Protein AF-A0A7Y6YA78-F1 (afdb_monomer)

Foldseek 3Di:
DDKFKAFEDCLAQQFFCLQAQLDRADRIKMWPPWDWDVVVLVVDDPVLVVQVKTWIFTFIAHPVRHTRGTWIFTWTDDDPPDPHIYTHHTDHPDDLLADPQNSVVRVVCVVVVVDGSNCSSPPNNVCSVVSQPSDPVSVVVVVVVVPDPVVVVVVVVVVVVVVVVVVVVVVVVVVVVVVVVVVVVVVVVVVCPDPPDDVFDKDKDDWFAFADKDWDWDADPVRDIFIWIWTDTPDPADIEIDTCVLVVVCPQVVVSRVRHGATKMFMDTNCVVPPRSHYGNHIDGD

Structure (mmCIF, N/CA/C/O backbone):
data_AF-A0A7Y6YA78-F1
#
_entry.id   AF-A0A7Y6YA78-F1
#
loop_
_atom_site.group_PDB
_atom_site.id
_atom_site.type_symbol
_atom_site.label_atom_id
_atom_site.label_alt_id
_atom_site.label_comp_id
_atom_site.label_asym_id
_atom_site.label_entity_id
_atom_site.label_seq_id
_atom_site.pdbx_PDB_ins_code
_atom_site.Cartn_x
_atom_site.Cartn_y
_atom_site.Cartn_z
_atom_site.occupancy
_atom_site.B_iso_or_equiv
_atom_s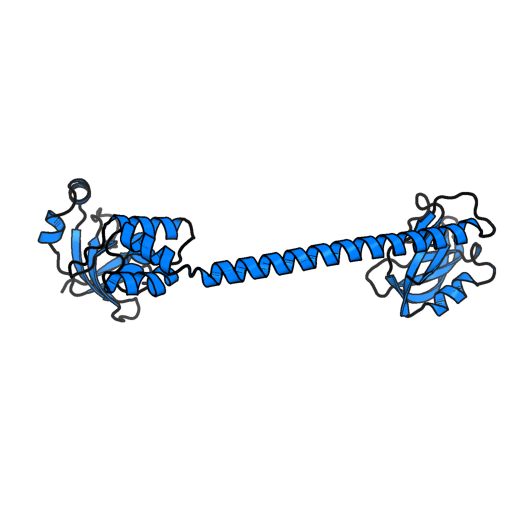ite.auth_seq_id
_atom_site.auth_comp_id
_atom_site.auth_asym_id
_atom_site.auth_atom_id
_atom_site.pdbx_PDB_model_num
ATOM 1 N N . MET A 1 1 ? -15.483 -22.363 49.572 1.00 55.81 1 MET A N 1
ATOM 2 C CA . MET A 1 1 ? -15.297 -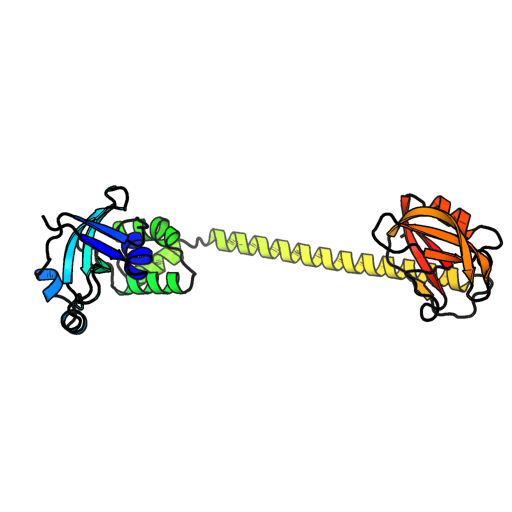21.305 48.560 1.00 55.81 1 MET 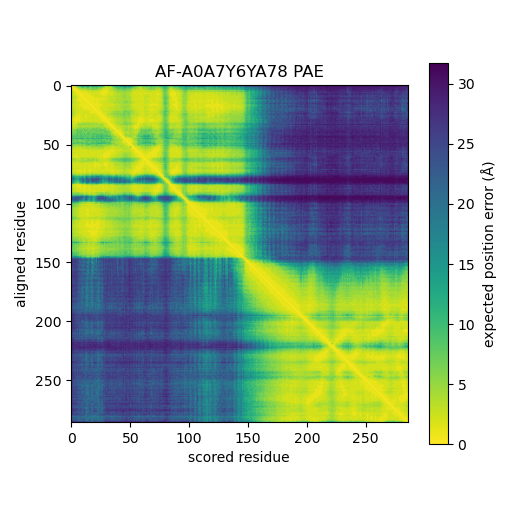A CA 1
ATOM 3 C C . MET A 1 1 ? -15.510 -21.950 47.209 1.00 55.81 1 MET A C 1
ATOM 5 O O . MET A 1 1 ? -14.999 -23.045 47.010 1.00 55.81 1 MET A O 1
ATOM 9 N N . ASN A 1 2 ? -16.339 -21.351 46.356 1.00 79.00 2 ASN A N 1
ATOM 10 C CA . ASN A 1 2 ? -16.615 -21.900 45.034 1.00 79.00 2 ASN A CA 1
ATOM 11 C C . ASN A 1 2 ? -15.583 -21.337 44.060 1.00 79.00 2 ASN A C 1
ATOM 13 O O . ASN A 1 2 ? -15.545 -20.127 43.852 1.00 79.00 2 ASN A O 1
ATOM 17 N N . THR A 1 3 ? -14.775 -22.228 43.493 1.00 85.94 3 THR A N 1
ATOM 18 C CA . THR A 1 3 ? -13.822 -21.919 42.427 1.00 85.94 3 THR A CA 1
ATOM 19 C C . THR A 1 3 ? -14.209 -22.727 41.203 1.00 85.94 3 THR A C 1
ATOM 21 O O . THR A 1 3 ? -14.461 -23.929 41.313 1.00 85.94 3 THR A O 1
ATOM 24 N N . PHE A 1 4 ? -14.276 -22.088 40.040 1.00 87.44 4 PHE A N 1
ATOM 25 C CA . PHE A 1 4 ? -14.526 -22.793 38.787 1.00 87.44 4 PHE A CA 1
ATOM 26 C C . PHE A 1 4 ? -13.883 -22.086 37.597 1.00 87.44 4 PHE A C 1
ATOM 28 O O . PHE A 1 4 ? -13.696 -20.869 37.588 1.00 87.44 4 PHE A O 1
ATOM 35 N N . LYS A 1 5 ? -13.555 -22.874 36.570 1.00 90.81 5 LYS A N 1
ATOM 36 C CA . LYS A 1 5 ? -13.090 -22.350 35.287 1.00 90.81 5 LYS A CA 1
ATOM 37 C C . LYS A 1 5 ? -14.275 -21.874 34.467 1.00 90.81 5 LYS A C 1
ATOM 39 O O . LYS A 1 5 ? -15.317 -22.534 34.421 1.00 90.81 5 LYS A O 1
ATOM 44 N N . ALA A 1 6 ? -14.097 -20.736 33.813 1.00 91.12 6 ALA A N 1
ATOM 45 C CA . ALA A 1 6 ? -15.114 -20.154 32.969 1.00 91.12 6 ALA A CA 1
ATOM 46 C C . ALA A 1 6 ? -14.535 -19.722 31.621 1.00 91.12 6 ALA A C 1
ATOM 48 O O . ALA A 1 6 ? -13.479 -19.095 31.537 1.00 91.12 6 ALA A O 1
ATOM 49 N N . LYS A 1 7 ? -15.263 -20.043 30.555 1.00 93.44 7 LYS A N 1
ATOM 50 C CA . LYS A 1 7 ? -14.968 -19.614 29.195 1.00 93.44 7 LYS A CA 1
ATOM 51 C C . LYS A 1 7 ? -15.631 -18.271 28.924 1.00 93.44 7 LYS A C 1
ATOM 53 O O . LYS A 1 7 ? -16.845 -18.118 29.072 1.00 93.44 7 LYS A O 1
ATOM 58 N N . LEU A 1 8 ? -14.846 -17.305 28.475 1.00 94.06 8 LEU A N 1
ATOM 59 C CA . LEU A 1 8 ? -15.332 -15.998 28.065 1.00 94.06 8 LEU A CA 1
ATOM 60 C C . LEU A 1 8 ? -15.889 -16.062 26.640 1.00 94.06 8 LEU A C 1
ATOM 62 O O . LEU A 1 8 ? -15.276 -16.612 25.723 1.00 94.06 8 LEU A O 1
ATOM 66 N N . THR A 1 9 ? -17.058 -15.465 26.424 1.00 94.12 9 THR A N 1
ATOM 67 C CA . THR A 1 9 ? -17.495 -15.131 25.062 1.00 94.12 9 THR A CA 1
ATOM 68 C C . THR A 1 9 ? -16.611 -14.029 24.475 1.00 94.12 9 THR A C 1
ATOM 70 O O . THR A 1 9 ? -15.987 -13.269 25.213 1.00 94.12 9 THR A O 1
ATOM 73 N N . LYS A 1 10 ? -16.620 -13.871 23.142 1.00 94.00 10 LYS A N 1
ATOM 74 C CA . LYS A 1 10 ? -15.919 -12.754 22.482 1.00 94.00 10 LYS A CA 1
ATOM 75 C C . LYS A 1 10 ? -16.335 -11.401 23.056 1.00 94.00 10 LYS A C 1
ATOM 77 O O . LYS A 1 10 ? -15.478 -10.560 23.264 1.00 94.00 10 LYS A O 1
ATOM 82 N N . HIS A 1 11 ? -17.622 -11.220 23.356 1.00 93.56 11 HIS A N 1
ATOM 83 C CA . HIS A 1 11 ? -18.106 -9.971 23.935 1.00 93.56 11 HIS A CA 1
ATOM 84 C C . HIS A 1 11 ? -17.532 -9.715 25.335 1.00 93.56 11 HIS A C 1
ATOM 86 O O . HIS A 1 11 ? -17.017 -8.632 25.607 1.00 93.56 11 HIS A O 1
ATOM 92 N N . ALA A 1 12 ? -17.570 -10.723 26.213 1.00 93.88 12 ALA A N 1
ATOM 93 C CA . ALA A 1 12 ? -16.960 -10.621 27.534 1.00 93.88 12 ALA A CA 1
ATOM 94 C C . ALA A 1 12 ? -15.455 -10.314 27.437 1.00 93.88 12 ALA A C 1
ATOM 96 O O . ALA A 1 12 ? -14.977 -9.373 28.062 1.00 93.88 12 ALA A O 1
ATOM 97 N N . GLN A 1 13 ? -14.738 -11.086 26.619 1.00 95.75 13 GLN A N 1
ATOM 98 C CA . GLN A 1 13 ? -13.283 -11.044 26.504 1.00 95.75 13 GLN A CA 1
ATOM 99 C C . GLN A 1 13 ? -12.757 -9.767 25.838 1.00 95.75 13 GLN A C 1
ATOM 101 O O . GLN A 1 13 ? -11.779 -9.194 26.307 1.00 95.75 13 GLN A O 1
ATOM 106 N N . LEU A 1 14 ? -13.361 -9.365 24.720 1.00 95.81 14 LEU A N 1
ATOM 107 C CA . LEU A 1 14 ? -12.791 -8.381 23.798 1.00 95.81 14 LEU A CA 1
ATOM 108 C C . LEU A 1 14 ? -13.433 -6.996 23.912 1.00 95.81 14 LEU A C 1
ATOM 110 O O . LEU A 1 14 ? -12.830 -6.035 23.434 1.00 95.81 14 LEU A O 1
ATOM 114 N N . ASP A 1 15 ? -14.608 -6.894 24.544 1.00 94.12 15 ASP A N 1
ATOM 115 C CA . ASP A 1 15 ? -15.351 -5.636 24.669 1.00 94.12 15 ASP A CA 1
ATOM 116 C C . ASP A 1 15 ? -15.545 -5.257 26.144 1.00 94.12 15 ASP A C 1
ATOM 118 O O . ASP A 1 15 ? -15.076 -4.217 26.600 1.00 94.12 15 ASP A O 1
ATOM 122 N N . ALA A 1 16 ? -16.227 -6.114 26.911 1.00 93.31 16 ALA A N 1
ATOM 123 C CA . ALA A 1 16 ? -16.703 -5.782 28.250 1.00 93.31 16 ALA A CA 1
ATOM 124 C C . ALA A 1 16 ? -15.573 -5.672 29.279 1.00 93.31 16 ALA A C 1
ATOM 126 O O . ALA A 1 16 ? -15.540 -4.702 30.037 1.00 93.31 16 ALA A O 1
ATOM 127 N N . ILE A 1 17 ? -14.665 -6.654 29.324 1.00 95.06 17 ILE A N 1
ATOM 128 C CA . ILE A 1 17 ? -13.533 -6.636 30.258 1.00 95.06 17 ILE A CA 1
ATOM 129 C C . ILE A 1 17 ? -12.553 -5.502 29.909 1.00 95.06 17 ILE A C 1
ATOM 131 O O . ILE A 1 17 ? -12.244 -4.729 30.820 1.00 95.06 17 ILE A O 1
ATOM 135 N N . PRO A 1 18 ? -12.137 -5.307 28.638 1.00 95.38 18 PRO A N 1
ATOM 136 C CA . PRO A 1 18 ? -11.284 -4.180 28.273 1.00 95.38 18 PRO A CA 1
ATOM 137 C C . PRO A 1 18 ? -11.898 -2.836 28.656 1.00 95.38 18 PRO A C 1
ATOM 139 O O . PRO A 1 18 ? -11.216 -2.028 29.273 1.00 95.38 18 PRO A O 1
ATOM 142 N N . LEU A 1 19 ? -13.192 -2.624 28.382 1.00 93.62 19 LEU A N 1
ATOM 143 C CA . LEU A 1 19 ? -13.870 -1.361 28.682 1.00 93.62 19 LEU A CA 1
ATOM 144 C C . LEU A 1 19 ? -14.006 -1.095 30.188 1.00 93.62 19 LEU A C 1
ATOM 146 O O . LEU A 1 19 ? -13.788 0.025 30.641 1.00 93.62 19 LEU A O 1
ATOM 150 N N . ARG A 1 20 ? -14.391 -2.104 30.978 1.00 91.56 20 ARG A N 1
ATOM 151 C CA . ARG A 1 20 ? -14.760 -1.917 32.396 1.00 91.56 20 ARG A CA 1
ATOM 152 C C . ARG A 1 20 ? -13.589 -2.061 33.358 1.00 91.56 20 ARG A C 1
ATOM 154 O O . ARG A 1 20 ? -13.615 -1.456 34.424 1.00 91.56 20 ARG A O 1
ATOM 161 N N . TYR A 1 21 ? -12.584 -2.845 32.983 1.00 93.50 21 TYR A N 1
ATOM 162 C CA . TYR A 1 21 ? -11.475 -3.221 33.861 1.00 93.50 21 TYR A CA 1
ATOM 163 C C . TYR A 1 21 ? -10.097 -2.931 33.271 1.00 93.50 21 TYR A C 1
ATOM 165 O O . TYR A 1 21 ? -9.111 -3.103 33.976 1.00 93.50 21 TYR A O 1
ATOM 173 N N . GLY A 1 22 ? -9.999 -2.508 32.006 1.00 93.94 22 GLY A N 1
ATOM 174 C CA . GLY A 1 22 ? -8.708 -2.168 31.407 1.00 93.94 22 GLY A CA 1
ATOM 175 C C . GLY A 1 22 ? -7.808 -3.386 31.188 1.00 93.94 22 GLY A C 1
ATOM 176 O O . GLY A 1 22 ? -6.592 -3.250 31.071 1.00 93.94 22 GLY A O 1
ATOM 177 N N . VAL A 1 23 ? -8.391 -4.585 31.121 1.00 94.88 23 VAL A N 1
ATOM 178 C CA . VAL A 1 23 ? -7.669 -5.853 30.970 1.00 94.88 23 VAL A CA 1
ATOM 179 C C . VAL A 1 23 ? -8.119 -6.550 29.689 1.00 94.88 23 VAL A C 1
ATOM 181 O O . VAL A 1 23 ? -9.303 -6.576 29.368 1.00 94.88 23 VAL A O 1
ATOM 184 N N . ILE A 1 24 ? -7.181 -7.150 28.957 1.00 93.81 24 ILE A N 1
ATOM 185 C CA . ILE A 1 24 ? -7.490 -8.075 27.859 1.00 93.81 24 ILE A CA 1
ATOM 186 C C . ILE A 1 24 ? -7.204 -9.478 28.386 1.00 93.81 24 ILE A C 1
ATOM 188 O O . ILE A 1 24 ? -6.049 -9.874 28.517 1.00 93.81 24 ILE A O 1
ATOM 192 N N . ALA A 1 25 ? -8.260 -10.196 28.760 1.00 93.38 25 ALA A N 1
ATOM 193 C CA . ALA A 1 25 ? -8.143 -11.516 29.369 1.00 93.38 25 ALA A CA 1
ATOM 194 C C . ALA A 1 25 ? -7.957 -12.626 28.319 1.00 93.38 25 ALA A C 1
ATOM 196 O O . ALA A 1 25 ? -8.392 -12.512 27.165 1.00 93.38 25 ALA A O 1
ATOM 197 N N . ALA A 1 26 ? -7.359 -13.742 28.740 1.00 93.94 26 ALA A N 1
ATOM 198 C CA . ALA A 1 26 ? -7.361 -14.977 27.964 1.00 93.94 26 ALA A CA 1
ATOM 199 C C . ALA A 1 26 ? -8.801 -15.520 27.796 1.00 93.94 26 ALA A C 1
ATOM 201 O O . ALA A 1 26 ? -9.679 -15.192 28.596 1.00 93.94 26 ALA A O 1
ATOM 202 N N . PRO A 1 27 ? -9.084 -16.363 26.783 1.00 93.62 27 PRO A N 1
ATOM 203 C CA . PRO A 1 27 ? -10.433 -16.891 26.545 1.00 93.62 27 PRO A CA 1
ATOM 204 C C . PRO A 1 27 ? -11.004 -17.734 27.692 1.00 93.62 27 PRO A C 1
ATOM 206 O O . PRO A 1 27 ? -12.215 -17.949 27.749 1.00 93.62 27 PRO A O 1
ATOM 209 N N . ILE A 1 28 ? -10.144 -18.249 28.569 1.00 93.44 28 ILE A N 1
ATOM 210 C CA . ILE A 1 28 ? -10.507 -19.026 29.750 1.00 93.44 28 ILE A CA 1
ATOM 211 C C . ILE A 1 28 ? -9.890 -18.326 30.958 1.00 93.44 28 ILE A C 1
ATOM 213 O O . ILE A 1 28 ? -8.721 -17.950 30.921 1.00 93.44 28 ILE A O 1
ATOM 217 N N . ILE A 1 29 ? -10.689 -18.153 32.007 1.00 94.44 29 ILE A N 1
ATOM 218 C CA . ILE A 1 29 ? -10.269 -17.577 33.286 1.00 94.44 29 ILE A CA 1
ATOM 219 C C . ILE A 1 29 ? -10.731 -18.467 34.439 1.00 94.44 29 ILE A C 1
ATOM 221 O O . ILE A 1 29 ? -11.675 -19.254 34.297 1.00 94.44 29 ILE A O 1
ATOM 225 N N . THR A 1 30 ? -10.091 -18.314 35.592 1.00 94.75 30 THR A N 1
ATOM 226 C CA . THR A 1 30 ? -10.537 -18.921 36.849 1.00 94.75 30 THR A CA 1
ATOM 227 C C . THR A 1 30 ? -11.320 -17.883 37.643 1.00 94.75 30 THR A C 1
ATOM 229 O O . THR A 1 30 ? -10.858 -16.757 37.815 1.00 94.75 30 THR A O 1
ATOM 232 N N . LEU A 1 31 ? -12.520 -18.246 38.100 1.00 93.56 31 LEU A N 1
ATOM 233 C CA . LEU A 1 31 ? -13.311 -17.434 39.022 1.00 93.56 31 LEU A CA 1
ATOM 234 C C . LEU A 1 31 ? -13.193 -18.026 40.423 1.00 93.56 31 LEU A C 1
ATOM 236 O O . LEU A 1 31 ? -13.629 -19.157 40.648 1.00 93.56 31 LEU A O 1
ATOM 240 N N . GLU A 1 32 ? -12.626 -17.259 41.347 1.00 94.06 32 GLU A N 1
ATOM 241 C CA . GLU A 1 32 ? -12.504 -17.603 42.762 1.00 94.06 32 GLU A CA 1
ATOM 242 C C . GLU A 1 32 ? -13.451 -16.769 43.626 1.00 94.06 32 GLU A C 1
ATOM 244 O O . GLU A 1 32 ? -14.012 -15.760 43.193 1.00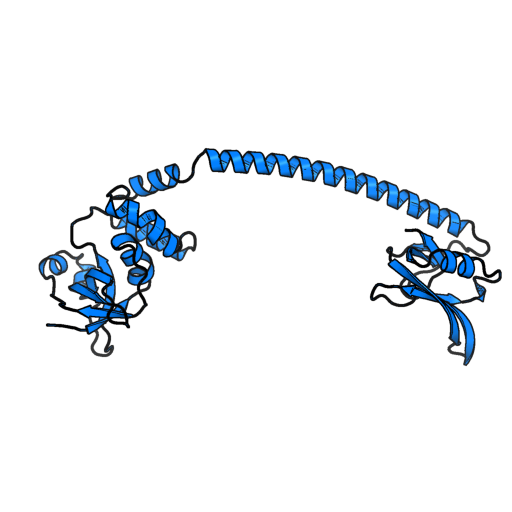 94.06 32 GLU A O 1
ATOM 249 N N . GLU A 1 33 ? -13.672 -17.236 44.857 1.00 90.94 33 GLU A N 1
ATOM 250 C CA . GLU A 1 33 ? -14.609 -16.630 45.810 1.00 90.94 33 GLU A CA 1
ATOM 251 C C . GLU A 1 33 ? -16.016 -16.381 45.233 1.00 90.94 33 GLU A C 1
ATOM 253 O O . GLU A 1 33 ? -16.719 -15.465 45.660 1.00 90.94 33 GLU A O 1
ATOM 258 N N . ALA A 1 34 ? -16.452 -17.202 44.273 1.00 88.44 34 ALA A N 1
ATOM 259 C CA . ALA A 1 34 ? -17.653 -16.921 43.504 1.00 88.44 34 ALA A CA 1
ATOM 260 C C . ALA A 1 34 ? -18.921 -16.998 44.373 1.00 88.44 34 ALA A C 1
ATOM 262 O O . ALA A 1 34 ? -19.300 -18.061 44.878 1.00 88.44 34 ALA A O 1
ATOM 263 N N . GLN A 1 35 ? -19.607 -15.864 44.504 1.00 90.75 35 GLN A N 1
ATOM 264 C CA . GLN A 1 35 ? -20.860 -15.706 45.236 1.00 90.75 35 GLN A CA 1
ATOM 265 C C . GLN A 1 35 ? -21.974 -15.323 44.272 1.00 90.75 35 GLN A C 1
ATOM 267 O O . GLN A 1 35 ? -21.845 -14.374 43.502 1.00 90.75 35 GLN A O 1
ATOM 272 N N . ARG A 1 36 ? -23.084 -16.059 44.312 1.00 88.31 36 ARG A N 1
ATOM 273 C CA . ARG A 1 36 ? -24.252 -15.747 43.490 1.00 88.31 36 ARG A CA 1
ATOM 274 C C . ARG A 1 36 ? -24.864 -14.416 43.945 1.00 88.31 36 ARG A C 1
ATOM 276 O O . ARG A 1 36 ? -25.095 -14.218 45.133 1.00 88.31 36 ARG A O 1
ATOM 283 N N . ASP A 1 37 ? -25.119 -13.519 42.998 1.00 86.00 37 ASP A N 1
ATOM 284 C CA . ASP A 1 37 ? -25.763 -12.222 43.228 1.00 86.00 37 ASP A CA 1
ATOM 285 C C . ASP A 1 37 ? -27.246 -12.327 42.844 1.00 86.00 37 ASP A C 1
ATOM 287 O O . ASP A 1 37 ? -27.640 -12.084 41.697 1.00 86.00 37 ASP A O 1
ATOM 291 N N . ASP A 1 38 ? -28.068 -12.759 43.803 1.00 83.31 38 ASP A N 1
ATOM 292 C CA . ASP A 1 38 ? -29.503 -12.982 43.592 1.00 83.31 38 ASP A CA 1
ATOM 293 C C . ASP A 1 38 ? -30.242 -11.681 43.264 1.00 83.31 38 ASP A C 1
ATOM 295 O O . ASP A 1 38 ? -31.055 -11.654 42.342 1.00 83.31 38 ASP A O 1
ATOM 299 N N . ILE A 1 39 ? -29.872 -10.571 43.912 1.00 81.88 39 ILE A N 1
ATOM 300 C CA . ILE A 1 39 ? -30.487 -9.254 43.691 1.00 81.88 39 ILE A CA 1
ATOM 301 C C . ILE A 1 39 ? -30.315 -8.820 42.234 1.00 81.88 39 ILE A C 1
ATOM 303 O O . ILE A 1 39 ? -31.274 -8.398 41.587 1.00 81.88 39 ILE A O 1
ATOM 307 N N . SER A 1 40 ? -29.095 -8.911 41.697 1.00 79.50 40 SER A N 1
ATOM 308 C CA . SER A 1 40 ? -28.844 -8.548 40.300 1.00 79.50 40 SER A CA 1
ATOM 309 C C . SER A 1 40 ? -29.482 -9.543 39.332 1.00 79.50 40 SER A C 1
ATOM 311 O O . SER A 1 40 ? -29.916 -9.154 38.250 1.00 79.50 40 SER A O 1
ATOM 313 N N . THR A 1 41 ? -29.555 -10.825 39.701 1.00 79.81 41 THR A N 1
ATOM 314 C CA . THR A 1 41 ? -30.189 -11.881 38.890 1.00 79.81 41 THR A CA 1
ATOM 315 C C . THR A 1 41 ? -31.693 -11.662 38.745 1.00 79.81 41 THR A C 1
ATOM 317 O O . THR A 1 41 ? -32.213 -11.731 37.637 1.00 79.81 41 THR A O 1
ATOM 320 N N . GLU A 1 42 ? -32.387 -11.292 39.817 1.00 79.38 42 GLU A N 1
ATOM 321 C CA . GLU A 1 42 ? -33.828 -11.004 39.790 1.00 79.38 42 GLU A CA 1
ATOM 322 C C . GLU A 1 42 ? -34.177 -9.707 39.042 1.00 79.38 42 GLU A C 1
ATOM 324 O O . GLU A 1 42 ? -35.302 -9.539 38.575 1.00 79.38 42 GLU A O 1
ATOM 329 N N . ARG A 1 43 ? -33.211 -8.793 38.891 1.00 80.06 43 ARG A N 1
ATOM 330 C CA . ARG A 1 43 ? -33.366 -7.518 38.166 1.00 80.06 43 ARG A CA 1
ATOM 331 C C . ARG A 1 43 ? -33.066 -7.609 36.665 1.00 80.06 43 ARG A C 1
ATOM 333 O O . ARG A 1 43 ? -33.109 -6.587 35.980 1.00 80.06 43 ARG A O 1
ATOM 340 N N . GLN A 1 44 ? -32.743 -8.795 36.149 1.00 76.19 44 GLN A N 1
ATOM 341 C CA . GLN A 1 44 ? -32.519 -9.011 34.718 1.00 76.19 44 GLN A CA 1
ATOM 342 C C . GLN A 1 44 ? -33.794 -8.806 33.889 1.00 76.19 44 GLN A C 1
ATOM 344 O O . GLN A 1 44 ? -34.916 -8.819 34.401 1.00 76.19 44 GLN A O 1
ATOM 349 N N . LYS A 1 45 ? -33.642 -8.654 32.567 1.00 76.50 45 LYS A N 1
ATOM 350 C CA . LYS A 1 45 ? -34.811 -8.621 31.676 1.00 76.50 45 LYS A CA 1
ATOM 351 C C . LYS A 1 45 ? -35.535 -9.975 31.714 1.00 76.50 45 LYS A C 1
ATOM 353 O O . LYS A 1 45 ? -34.868 -11.006 31.774 1.00 76.50 45 LYS A O 1
ATOM 358 N N . PRO A 1 46 ? -36.870 -10.020 31.539 1.00 76.31 46 PRO A N 1
ATOM 359 C CA . PRO A 1 46 ? -37.620 -11.281 31.535 1.00 76.31 46 PRO A CA 1
ATOM 360 C C . PRO A 1 46 ? -37.068 -12.339 30.566 1.00 76.31 46 PRO A C 1
ATOM 362 O O . PRO A 1 46 ? -37.065 -13.524 30.881 1.00 76.31 46 PRO A O 1
ATOM 365 N N . ALA A 1 47 ? -36.544 -11.917 29.410 1.00 76.81 47 ALA A N 1
ATOM 366 C CA . ALA A 1 47 ? -35.909 -12.811 28.440 1.00 76.81 47 ALA A CA 1
ATOM 367 C C . ALA A 1 47 ? -34.578 -13.412 28.938 1.00 76.81 47 ALA A C 1
ATOM 369 O O . ALA A 1 47 ? -34.279 -14.563 28.639 1.00 76.81 47 ALA A O 1
ATOM 370 N N . GLU A 1 48 ? -33.789 -12.654 29.705 1.00 78.81 48 GLU A N 1
ATOM 371 C CA . GLU A 1 48 ? -32.515 -13.105 30.289 1.00 78.81 48 GLU A CA 1
ATOM 372 C C . GLU A 1 48 ? -32.765 -14.053 31.473 1.00 78.81 48 GLU A C 1
ATOM 374 O O . GLU A 1 48 ? -32.113 -15.093 31.567 1.00 78.81 48 GLU A O 1
ATOM 379 N N . ILE A 1 49 ? -33.786 -13.755 32.288 1.00 76.62 49 ILE A N 1
ATOM 380 C CA . ILE A 1 49 ? -34.284 -14.646 33.348 1.00 76.62 49 ILE A CA 1
ATOM 381 C C . ILE A 1 49 ? -34.797 -15.955 32.737 1.00 76.62 49 ILE A C 1
ATOM 383 O O . ILE A 1 49 ? -34.434 -17.038 33.187 1.00 76.62 49 ILE A O 1
ATOM 387 N N . SER A 1 50 ? -35.598 -15.875 31.668 1.00 76.50 50 SER A N 1
ATOM 388 C CA . SER A 1 50 ? -36.109 -17.054 30.957 1.00 76.50 50 SER A CA 1
ATOM 389 C C . SER A 1 50 ? -35.005 -17.878 30.291 1.00 76.50 50 SER A C 1
ATOM 391 O O . SER A 1 50 ? -35.187 -19.078 30.101 1.00 76.50 50 SER A O 1
ATOM 393 N N . ALA A 1 51 ? -33.879 -17.257 29.928 1.00 77.75 51 ALA A N 1
ATOM 394 C CA . ALA A 1 51 ? -32.694 -17.947 29.422 1.00 77.75 51 ALA A CA 1
ATOM 395 C C . ALA A 1 51 ? -31.862 -18.607 30.540 1.00 77.75 51 ALA A C 1
ATOM 397 O O . ALA A 1 51 ? -30.903 -19.316 30.239 1.00 77.75 51 ALA A O 1
ATOM 398 N N . GLY A 1 52 ? -32.225 -18.380 31.809 1.00 81.38 52 GLY A N 1
ATOM 399 C CA . GLY A 1 52 ? -31.568 -18.938 32.988 1.00 81.38 52 GLY A CA 1
ATOM 400 C C . GLY A 1 52 ? -30.195 -18.331 33.276 1.00 81.38 52 GLY A C 1
ATOM 401 O O . GLY A 1 52 ? -29.350 -18.995 33.874 1.00 81.38 52 GLY A O 1
ATOM 402 N N . ASN A 1 53 ? -29.944 -17.096 32.832 1.00 87.69 53 ASN A N 1
ATOM 403 C CA . ASN A 1 53 ? -28.682 -16.424 33.118 1.00 87.69 53 ASN A CA 1
ATOM 404 C C . ASN A 1 53 ? -28.580 -16.084 34.611 1.00 87.69 53 ASN A C 1
ATOM 406 O O . ASN A 1 53 ? -29.560 -15.713 35.251 1.00 87.69 53 ASN A O 1
ATOM 410 N N . THR A 1 54 ? -27.376 -16.165 35.168 1.00 88.44 54 THR A N 1
ATOM 411 C CA . THR A 1 54 ? -27.137 -15.922 36.600 1.00 88.44 54 THR A CA 1
ATOM 412 C C . THR A 1 54 ? -25.959 -14.991 36.811 1.00 88.44 54 THR A C 1
ATOM 414 O O . THR A 1 54 ? -24.954 -15.103 36.108 1.00 88.44 54 THR A O 1
ATOM 417 N N . HIS A 1 55 ? -26.054 -14.103 37.799 1.00 89.81 55 HIS A N 1
ATOM 418 C CA . HIS A 1 55 ? -24.944 -13.238 38.184 1.00 89.81 55 HIS A CA 1
ATOM 419 C C . HIS A 1 55 ? -24.109 -13.847 39.304 1.00 89.81 55 HIS A C 1
ATOM 421 O O . HIS A 1 55 ? -24.649 -14.353 40.288 1.00 89.81 55 HIS A O 1
ATOM 427 N N . TYR A 1 56 ? -22.792 -13.721 39.180 1.00 91.62 56 TYR A N 1
ATOM 428 C CA . TYR A 1 56 ? -21.834 -14.071 40.222 1.00 91.62 56 TYR A CA 1
ATOM 429 C C . TYR A 1 56 ? -20.874 -12.911 40.469 1.00 91.62 56 TYR A C 1
ATOM 431 O O . TYR A 1 56 ? -20.346 -12.331 39.525 1.00 91.62 56 TYR A O 1
ATOM 439 N N . LEU A 1 57 ? -20.632 -12.582 41.733 1.00 92.56 57 LEU A N 1
ATOM 440 C CA . LEU A 1 57 ? -19.508 -11.755 42.158 1.00 92.56 57 LEU A CA 1
ATOM 441 C C . LEU A 1 57 ? -18.322 -12.677 42.427 1.00 92.56 57 LEU A C 1
ATOM 443 O O . LEU A 1 57 ? -18.455 -13.613 43.211 1.00 92.56 57 LEU A O 1
ATOM 447 N N . ALA A 1 58 ? -17.196 -12.435 41.768 1.00 94.38 58 ALA A N 1
ATOM 448 C CA . ALA A 1 58 ? -16.012 -13.283 41.879 1.00 94.38 58 ALA A CA 1
ATOM 449 C C . ALA A 1 58 ? -14.726 -12.482 41.650 1.00 94.38 58 ALA A C 1
ATOM 451 O O . ALA A 1 58 ? -14.754 -11.411 41.032 1.00 94.38 58 ALA A O 1
ATOM 452 N N . ASP A 1 59 ? -13.613 -13.038 42.115 1.00 96.12 59 ASP A N 1
ATOM 453 C CA . ASP A 1 59 ? -12.269 -12.608 41.745 1.00 96.12 59 ASP A CA 1
ATOM 454 C C . ASP A 1 59 ? -11.827 -13.411 40.514 1.00 96.12 59 ASP A C 1
ATOM 456 O O . ASP A 1 59 ? -11.942 -14.637 40.491 1.00 96.12 59 ASP A O 1
ATOM 460 N N . ALA A 1 60 ? -11.383 -12.729 39.459 1.00 95.81 60 ALA A N 1
ATOM 461 C CA . ALA A 1 60 ? -10.912 -13.361 38.232 1.00 95.81 60 ALA A CA 1
ATOM 462 C C . ALA A 1 60 ? -9.390 -13.475 38.212 1.00 95.81 60 ALA A C 1
ATOM 464 O O . ALA A 1 60 ? -8.689 -12.504 38.498 1.00 95.81 60 ALA A O 1
ATOM 465 N N . TYR A 1 61 ? -8.911 -14.638 37.781 1.00 95.88 61 TYR A N 1
ATOM 466 C CA . TYR A 1 61 ? -7.499 -14.976 37.642 1.00 95.88 61 TYR A CA 1
ATOM 467 C C . TYR A 1 61 ? -7.210 -15.532 36.244 1.00 95.88 61 TYR A C 1
ATOM 469 O O . TYR A 1 61 ? -8.085 -16.136 35.610 1.00 95.88 61 TYR A O 1
ATOM 477 N N . ASP A 1 62 ? -5.990 -15.317 35.754 1.00 93.44 62 ASP A N 1
ATOM 478 C CA . ASP A 1 62 ? -5.501 -15.951 34.526 1.00 93.44 62 ASP A CA 1
ATOM 479 C C . ASP A 1 62 ? -5.044 -17.409 34.757 1.00 93.44 62 ASP A C 1
ATOM 481 O O . ASP A 1 62 ? -5.197 -17.967 35.842 1.00 93.44 62 ASP A O 1
ATOM 485 N N . GLU A 1 63 ? -4.503 -18.062 33.721 1.00 88.31 63 GLU A N 1
ATOM 486 C CA . GLU A 1 63 ? -3.999 -19.443 33.823 1.00 88.31 63 GLU A CA 1
ATOM 487 C C . GLU A 1 63 ? -2.742 -19.586 34.700 1.00 88.31 63 GLU A C 1
ATOM 489 O O . GLU A 1 63 ? -2.384 -20.705 35.065 1.00 88.31 63 GLU A O 1
ATOM 494 N N . GLY A 1 64 ? -2.062 -18.480 35.011 1.00 88.69 64 GLY A N 1
ATOM 495 C CA . GLY A 1 64 ? -0.887 -18.430 35.877 1.00 88.69 64 GLY A CA 1
ATOM 496 C C . GLY A 1 64 ? -1.210 -18.036 37.318 1.00 88.69 64 GLY A C 1
ATOM 497 O O . GLY A 1 64 ? -0.287 -17.672 38.043 1.00 88.69 64 GLY A O 1
ATOM 498 N N . ASP A 1 65 ? -2.488 -18.073 37.710 1.00 89.19 65 ASP A N 1
ATOM 499 C CA . ASP A 1 65 ? -3.003 -17.625 39.009 1.00 89.19 65 ASP A CA 1
ATOM 500 C C . ASP A 1 65 ? -2.688 -16.146 39.322 1.00 89.19 65 ASP A C 1
ATOM 502 O O . ASP A 1 65 ? -2.647 -15.730 40.484 1.00 89.19 65 ASP A O 1
ATOM 506 N N . ASN A 1 66 ? -2.503 -15.305 38.297 1.00 93.94 66 ASN A N 1
ATOM 507 C CA . ASN A 1 66 ? -2.384 -13.863 38.494 1.00 93.94 66 ASN A CA 1
ATOM 508 C C . ASN A 1 66 ? -3.774 -13.243 38.613 1.00 93.94 66 ASN A C 1
ATOM 510 O O . ASN A 1 66 ? -4.631 -13.427 37.745 1.00 93.94 66 ASN A O 1
ATOM 514 N N . PHE A 1 67 ? -3.981 -12.460 39.672 1.00 96.00 67 PHE A N 1
ATOM 515 C CA . PHE A 1 67 ? -5.213 -11.702 39.857 1.00 96.00 67 PHE A CA 1
ATOM 516 C C . PHE A 1 67 ? -5.400 -10.685 38.724 1.00 96.00 67 PHE A C 1
ATOM 518 O O . PHE A 1 67 ? -4.516 -9.870 38.457 1.00 96.00 67 PHE A O 1
ATOM 525 N N . LEU A 1 68 ? -6.573 -10.713 38.092 1.00 95.44 68 LEU A N 1
ATOM 526 C CA . LEU A 1 68 ? -6.960 -9.786 37.033 1.00 95.44 68 LEU A CA 1
ATOM 527 C C . LEU A 1 68 ? -7.819 -8.650 37.593 1.00 95.44 68 LEU A C 1
ATOM 529 O O . LEU A 1 68 ? -7.444 -7.484 37.501 1.00 95.44 68 LEU A O 1
ATOM 533 N N . PHE A 1 69 ? -8.989 -8.980 38.142 1.00 94.81 69 PHE A N 1
ATOM 534 C CA . PHE A 1 69 ? -9.937 -8.016 38.704 1.00 94.81 69 PHE A CA 1
ATOM 535 C C . PHE A 1 69 ? -11.054 -8.730 39.477 1.00 94.81 69 PHE A C 1
ATOM 537 O O . PHE A 1 69 ? -11.344 -9.901 39.241 1.00 94.81 69 PHE A O 1
ATOM 544 N N . ARG A 1 70 ? -11.758 -7.991 40.342 1.00 94.81 70 ARG A N 1
ATOM 545 C CA . ARG A 1 70 ? -13.027 -8.431 40.941 1.00 94.81 70 ARG A CA 1
ATOM 546 C C . ARG A 1 70 ? -14.192 -7.876 40.134 1.00 94.81 70 ARG A C 1
ATOM 548 O O . ARG A 1 70 ? -14.243 -6.672 39.870 1.00 94.81 70 ARG A O 1
ATOM 555 N N . GLY A 1 71 ? -15.147 -8.723 39.757 1.00 92.62 71 GLY A N 1
ATOM 556 C CA . GLY A 1 71 ? -16.255 -8.305 38.895 1.00 92.62 71 GLY A CA 1
ATOM 557 C C . GLY A 1 71 ? -17.576 -9.020 39.122 1.00 92.62 71 GLY A C 1
ATOM 558 O O . GLY A 1 71 ? -17.658 -9.990 39.874 1.00 92.62 71 GLY A O 1
ATOM 559 N N . ARG A 1 72 ? -18.629 -8.515 38.463 1.00 92.56 72 ARG A N 1
ATOM 560 C CA . ARG A 1 72 ? -19.936 -9.179 38.389 1.00 92.56 72 ARG A CA 1
ATOM 561 C C . ARG A 1 72 ? -20.066 -9.889 37.045 1.00 92.56 72 ARG A C 1
ATOM 563 O O . ARG A 1 72 ? -20.279 -9.260 36.014 1.00 92.56 72 ARG A O 1
ATOM 570 N N . PHE A 1 73 ? -19.967 -11.205 37.049 1.00 92.75 73 PHE A N 1
ATOM 571 C CA . PHE A 1 73 ? -19.989 -12.049 35.861 1.00 92.75 73 PHE A CA 1
ATOM 572 C C . PHE A 1 73 ? -21.414 -12.504 35.559 1.00 92.75 73 PHE A C 1
ATOM 574 O O . PHE A 1 73 ? -22.116 -12.981 36.449 1.00 92.75 73 PHE A O 1
ATOM 581 N N . VAL A 1 74 ? -21.837 -12.374 34.300 1.00 91.62 74 VAL A N 1
ATOM 582 C CA . VAL A 1 74 ? -23.116 -12.909 33.815 1.00 91.62 74 VAL A CA 1
ATOM 583 C C . VAL A 1 74 ? -22.858 -14.259 33.165 1.00 91.62 74 VAL A C 1
ATOM 585 O O . VAL A 1 74 ? -22.253 -14.330 32.093 1.00 91.62 74 VAL A O 1
ATOM 588 N N . LEU A 1 75 ? -23.306 -15.326 33.813 1.00 90.31 75 LEU A N 1
ATOM 589 C CA . LEU A 1 75 ? -23.109 -16.695 33.359 1.00 90.31 75 LEU A CA 1
ATOM 590 C C . LEU A 1 75 ? -24.354 -17.193 32.629 1.00 90.31 75 LEU A C 1
ATOM 592 O O . LEU A 1 75 ? -25.479 -16.899 33.038 1.00 90.31 75 LEU A O 1
ATOM 596 N N . LYS A 1 76 ? -24.144 -17.955 31.555 1.00 88.25 76 LYS A N 1
ATOM 597 C CA . LYS A 1 76 ? -25.211 -18.652 30.830 1.00 88.25 76 LYS A CA 1
ATOM 598 C C . LYS A 1 76 ? -25.715 -19.850 31.642 1.00 88.25 76 LYS A C 1
ATOM 600 O O . LYS A 1 76 ? -24.917 -20.503 32.313 1.00 88.25 76 LYS A O 1
ATOM 605 N N . ALA A 1 77 ? -27.003 -20.180 31.521 1.00 78.50 77 ALA A N 1
ATOM 606 C CA . ALA A 1 77 ? -27.544 -21.424 32.065 1.00 78.50 77 ALA A CA 1
ATOM 607 C C . ALA A 1 77 ? -26.745 -22.638 31.568 1.00 78.50 77 ALA A C 1
ATOM 609 O O . ALA A 1 77 ? -26.540 -22.811 30.362 1.00 78.50 77 ALA A O 1
ATOM 610 N N . ILE A 1 78 ? -26.313 -23.483 32.503 1.00 70.06 78 ILE A N 1
ATOM 611 C CA . ILE A 1 78 ? -25.607 -24.725 32.192 1.00 70.06 78 ILE A CA 1
ATOM 612 C C . ILE A 1 78 ? -26.651 -25.741 31.740 1.00 70.06 78 ILE A C 1
ATOM 614 O O . ILE A 1 78 ? -27.398 -26.287 32.553 1.00 70.06 78 ILE A O 1
ATOM 618 N N . ASN A 1 79 ? -26.697 -26.018 30.439 1.00 58.34 79 ASN A N 1
ATOM 619 C CA . ASN A 1 79 ? -27.302 -27.255 29.968 1.00 58.34 79 ASN A CA 1
ATOM 620 C C . ASN A 1 79 ? -26.311 -28.372 30.299 1.00 58.34 79 ASN A C 1
ATOM 622 O O . ASN A 1 79 ? -25.147 -28.285 29.922 1.00 58.34 79 ASN A O 1
ATOM 626 N N . SER A 1 80 ? -26.782 -29.391 31.014 1.00 52.09 80 SER A N 1
ATOM 627 C CA . SER A 1 80 ? -26.081 -30.520 31.657 1.00 52.09 80 SER A CA 1
ATOM 628 C C . SER A 1 80 ? -25.085 -31.352 30.816 1.00 52.09 80 SER A C 1
ATOM 630 O O . SER A 1 80 ? -24.717 -32.445 31.234 1.00 52.09 80 SER A O 1
ATOM 632 N N . ALA A 1 81 ? -24.661 -30.885 29.641 1.00 50.94 81 ALA A N 1
ATOM 633 C CA . ALA A 1 81 ? -23.708 -31.538 28.750 1.00 50.94 81 ALA A CA 1
ATOM 634 C C . ALA A 1 81 ? -22.384 -30.765 28.558 1.00 50.94 81 ALA A C 1
ATOM 636 O O . ALA A 1 81 ? -21.417 -31.364 28.096 1.00 50.94 81 ALA A O 1
ATOM 637 N N . GLU A 1 82 ? -22.306 -29.476 28.913 1.00 53.09 82 GLU A N 1
ATOM 638 C CA . GLU A 1 82 ? -21.056 -28.699 28.863 1.00 53.09 82 GLU A CA 1
ATOM 639 C C . GLU A 1 82 ? -20.484 -28.550 30.280 1.00 53.09 82 GLU A C 1
ATOM 641 O O . GLU A 1 82 ? -21.133 -28.005 31.169 1.00 53.09 82 GLU A O 1
ATOM 646 N N . ALA A 1 83 ? -19.276 -29.074 30.503 1.00 57.59 83 ALA A N 1
ATOM 647 C CA . ALA A 1 83 ? -18.606 -29.065 31.807 1.00 57.59 83 ALA A CA 1
ATOM 648 C C . ALA A 1 83 ? -18.055 -27.681 32.213 1.00 57.59 83 ALA A C 1
ATOM 650 O O . ALA A 1 83 ? -17.597 -27.517 33.343 1.00 57.59 83 ALA A O 1
ATOM 651 N N . ASP A 1 84 ? -18.122 -26.693 31.315 1.00 69.69 84 ASP A N 1
ATOM 652 C CA . ASP A 1 84 ? -17.493 -25.386 31.482 1.00 69.69 84 ASP A CA 1
ATOM 653 C C . ASP A 1 84 ? -18.543 -24.276 31.620 1.00 69.69 84 ASP A C 1
ATOM 655 O O . ASP A 1 84 ? -19.462 -24.147 30.809 1.00 69.69 84 ASP A O 1
ATOM 659 N N . TYR A 1 85 ? -18.381 -23.417 32.627 1.00 86.31 85 TYR A N 1
ATOM 660 C CA . TYR A 1 85 ? -19.210 -22.223 32.788 1.00 86.31 85 TYR A CA 1
ATOM 661 C C . TYR A 1 85 ? -18.917 -21.218 31.663 1.00 86.31 85 TYR A C 1
ATOM 663 O O . TYR A 1 85 ? -17.758 -20.975 31.336 1.00 86.31 85 TYR A O 1
ATOM 671 N N . ILE A 1 86 ? -19.944 -20.584 31.084 1.00 90.62 86 ILE A N 1
ATOM 672 C CA . ILE A 1 86 ? -19.773 -19.588 30.008 1.00 90.62 86 ILE A CA 1
ATOM 673 C C . ILE A 1 86 ? -20.136 -18.193 30.517 1.00 90.62 86 ILE A C 1
ATOM 675 O O . ILE A 1 86 ? -21.282 -17.951 30.895 1.00 90.62 86 ILE A O 1
ATOM 679 N N . VAL A 1 87 ? -19.187 -17.257 30.448 1.00 92.12 87 VAL A N 1
ATOM 680 C CA . VAL A 1 87 ? -19.384 -15.839 30.786 1.00 92.12 87 VAL A CA 1
ATOM 681 C C . VAL A 1 87 ? -19.788 -15.054 29.539 1.00 92.12 87 VAL A C 1
ATOM 683 O O . VAL A 1 87 ? -19.020 -14.898 28.583 1.00 92.12 87 VAL A O 1
ATOM 686 N N . ILE A 1 88 ? -21.007 -14.519 29.559 1.00 90.69 88 ILE A N 1
ATOM 687 C CA . ILE A 1 88 ? -21.603 -13.754 28.457 1.00 90.69 88 ILE A CA 1
ATOM 688 C C . ILE A 1 88 ? -21.104 -12.305 28.463 1.00 90.69 88 ILE A C 1
ATOM 690 O O . ILE A 1 88 ? -20.783 -11.748 27.419 1.00 90.69 88 ILE A O 1
ATOM 694 N N . THR A 1 89 ? -21.040 -11.684 29.637 1.00 91.50 89 THR A N 1
ATOM 695 C CA . THR A 1 89 ? -20.532 -10.320 29.833 1.00 91.50 89 THR A CA 1
ATOM 696 C C . THR A 1 89 ? -20.107 -10.147 31.292 1.00 91.50 89 THR A C 1
ATOM 698 O O . THR A 1 89 ? -20.424 -10.985 32.141 1.00 91.50 89 THR A O 1
ATOM 701 N N . VAL A 1 90 ? -19.388 -9.068 31.591 1.00 91.19 90 VAL A N 1
ATOM 702 C CA . VAL A 1 90 ? -18.899 -8.754 32.941 1.00 91.19 90 VAL A CA 1
ATOM 703 C C . VAL A 1 90 ? -19.274 -7.326 33.282 1.00 91.19 90 VAL A C 1
ATOM 705 O O . VAL A 1 90 ? -18.840 -6.428 32.581 1.00 91.19 90 VAL A O 1
ATOM 708 N N . LEU A 1 91 ? -20.061 -7.093 34.324 1.00 88.81 91 LEU A N 1
ATOM 709 C CA . LEU A 1 91 ? -20.523 -5.773 34.752 1.00 88.81 91 LEU A CA 1
ATOM 710 C C . LEU A 1 91 ? -19.624 -5.207 35.857 1.00 88.81 91 LEU A C 1
ATOM 712 O O . LEU A 1 91 ? -19.141 -5.960 36.705 1.00 88.81 91 LEU A O 1
ATOM 716 N N . ALA A 1 92 ? -19.476 -3.879 35.889 1.00 83.62 92 ALA A N 1
ATOM 717 C CA . ALA A 1 92 ? -18.831 -3.183 36.999 1.00 83.62 92 ALA A CA 1
ATOM 718 C C . ALA A 1 92 ? -19.575 -3.451 38.323 1.00 83.62 92 ALA A C 1
ATOM 720 O O . ALA A 1 92 ? -20.799 -3.626 38.348 1.00 83.62 92 ALA A O 1
ATOM 721 N N . ILE A 1 93 ? -18.832 -3.518 39.432 1.00 83.19 93 ILE A N 1
ATOM 722 C CA . ILE A 1 93 ? -19.401 -3.809 40.759 1.00 83.19 93 ILE A CA 1
ATOM 723 C C . ILE A 1 93 ? -20.152 -2.594 41.293 1.00 83.19 93 ILE A C 1
ATOM 725 O O . ILE A 1 93 ? -21.311 -2.723 41.697 1.00 83.19 93 ILE A O 1
ATOM 729 N N . SER A 1 94 ? -19.501 -1.431 41.266 1.00 74.00 94 SER A N 1
ATOM 730 C CA . SER A 1 94 ? -20.120 -0.133 41.502 1.00 74.00 94 SER A CA 1
ATOM 731 C C . SER A 1 94 ? -20.935 0.278 40.277 1.00 74.00 94 SER A C 1
ATOM 733 O O . SER A 1 94 ? -20.562 -0.020 39.141 1.00 74.00 94 SER A O 1
ATOM 735 N N . GLN A 1 95 ? -22.073 0.935 40.510 1.00 60.25 95 GLN A N 1
ATOM 736 C CA . GLN A 1 95 ? -22.899 1.503 39.447 1.00 60.25 95 GLN A CA 1
ATOM 737 C C . GLN A 1 95 ? -22.095 2.588 38.724 1.00 60.25 95 GLN A C 1
ATOM 739 O O . GLN A 1 95 ? -22.074 3.731 39.163 1.00 60.25 95 GLN A O 1
ATOM 744 N N . SER A 1 96 ? -21.414 2.228 37.638 1.00 54.97 96 SER A N 1
ATOM 745 C CA . SER A 1 96 ? -21.089 3.201 36.601 1.00 54.97 96 SER A CA 1
ATOM 746 C C . SER A 1 96 ? -22.294 3.223 35.667 1.00 54.97 96 SER A C 1
ATOM 748 O O . SER A 1 96 ? -22.786 2.170 35.247 1.00 54.97 96 SER A O 1
ATOM 750 N N . HIS A 1 97 ? -22.827 4.415 35.418 1.00 54.53 97 HIS A N 1
ATOM 751 C CA . HIS A 1 97 ? -24.047 4.654 34.648 1.00 54.53 97 HIS A CA 1
ATOM 752 C C . HIS A 1 97 ? -23.860 4.405 33.147 1.00 54.53 97 HIS A C 1
ATOM 754 O O . HIS A 1 97 ? -24.588 4.973 32.345 1.00 54.53 97 HIS A O 1
ATOM 760 N N . ALA A 1 98 ? -22.917 3.543 32.759 1.00 58.94 98 ALA A N 1
ATOM 761 C CA . ALA A 1 98 ? -22.689 3.242 31.365 1.00 58.94 98 ALA A CA 1
ATOM 762 C C . ALA A 1 98 ? -23.922 2.569 30.766 1.00 58.94 98 ALA A C 1
ATOM 764 O O . ALA A 1 98 ? -24.257 1.424 31.097 1.00 58.94 98 ALA A O 1
ATOM 765 N N . ASP A 1 99 ? -24.584 3.299 29.874 1.00 67.62 99 ASP A N 1
ATOM 766 C CA . ASP A 1 99 ? -25.715 2.806 29.117 1.00 67.62 99 ASP A CA 1
ATOM 767 C C . ASP A 1 99 ? -25.299 1.517 28.391 1.00 67.62 99 ASP A C 1
ATOM 769 O O . ASP A 1 99 ? -24.203 1.385 27.831 1.00 67.62 99 ASP A O 1
ATOM 773 N N . ARG A 1 100 ? -26.212 0.545 28.357 1.00 77.25 100 ARG A N 1
ATOM 774 C CA . ARG A 1 100 ? -26.126 -0.609 27.461 1.00 77.25 100 ARG A CA 1
ATOM 775 C C . ARG A 1 100 ? -25.770 -0.164 26.039 1.00 77.25 100 ARG A C 1
ATOM 777 O O . ARG A 1 100 ? -25.012 -0.866 25.374 1.00 77.25 100 ARG A O 1
ATOM 784 N N . ALA A 1 101 ? -26.267 0.994 25.602 1.00 81.62 101 ALA A N 1
ATOM 785 C CA . ALA A 1 101 ? -25.931 1.598 24.318 1.00 81.62 101 ALA A CA 1
ATOM 786 C C . ALA A 1 101 ? -24.415 1.746 24.096 1.00 81.62 101 ALA A C 1
ATOM 788 O O . ALA A 1 101 ? -23.930 1.370 23.032 1.00 81.62 101 ALA A O 1
ATOM 789 N N . VAL A 1 102 ? -23.648 2.198 25.096 1.00 87.44 102 VAL A N 1
ATOM 790 C CA . VAL A 1 102 ? -22.181 2.335 25.001 1.00 87.44 102 VAL A CA 1
ATOM 791 C C . VAL A 1 102 ? -21.534 0.974 24.753 1.00 87.44 102 VAL A C 1
ATOM 793 O O . VAL A 1 102 ? -20.713 0.825 23.850 1.00 87.44 102 VAL A O 1
ATOM 796 N N . SER A 1 103 ? -21.951 -0.050 25.501 1.00 87.88 103 SER A N 1
ATOM 797 C CA . SER A 1 103 ? -21.413 -1.410 25.343 1.00 87.88 103 SER A CA 1
ATOM 798 C C . SER A 1 103 ? -21.749 -2.023 23.977 1.00 87.88 103 SER A C 1
ATOM 800 O O . SER A 1 103 ? -20.912 -2.712 23.396 1.00 87.88 103 SER A O 1
ATOM 802 N N . GLU A 1 104 ? -22.951 -1.773 23.452 1.00 89.56 104 GLU A N 1
ATOM 803 C CA . GLU A 1 104 ? -23.368 -2.248 22.125 1.00 89.56 104 GLU A CA 1
ATOM 804 C C . GLU A 1 104 ? -22.616 -1.511 21.002 1.00 89.56 104 GLU A C 1
ATOM 806 O O . GLU A 1 104 ? -22.189 -2.153 20.045 1.00 89.56 104 GLU A O 1
ATOM 811 N N . ILE A 1 105 ? -22.382 -0.196 21.131 1.00 91.38 105 ILE A N 1
ATOM 812 C CA . ILE A 1 105 ? -21.570 0.580 20.176 1.00 91.38 105 ILE A CA 1
ATOM 813 C C . ILE A 1 105 ? -20.134 0.053 20.154 1.00 91.38 105 ILE A C 1
ATOM 815 O O . ILE A 1 105 ? -19.615 -0.245 19.081 1.00 91.38 105 ILE A O 1
ATOM 819 N N . VAL A 1 106 ? -19.508 -0.111 21.324 1.00 92.12 106 VAL A N 1
ATOM 820 C CA . VAL A 1 106 ? -18.139 -0.640 21.440 1.00 92.12 106 VAL A CA 1
ATOM 821 C C . VAL A 1 106 ? -18.023 -2.011 20.785 1.00 92.12 106 VAL A C 1
ATOM 823 O O . VAL A 1 106 ? -17.136 -2.227 19.958 1.00 92.12 106 VAL A O 1
ATOM 826 N N . LYS A 1 107 ? -18.961 -2.913 21.084 1.00 93.75 107 LYS A N 1
ATOM 827 C CA . LYS A 1 107 ? -19.022 -4.231 20.452 1.00 93.75 107 LYS A CA 1
ATOM 828 C C . LYS A 1 107 ? -19.162 -4.127 18.932 1.00 93.75 107 LYS A C 1
ATOM 830 O O . LYS A 1 107 ? -18.408 -4.780 18.215 1.00 93.75 107 LYS A O 1
ATOM 835 N N . ALA A 1 108 ? -20.101 -3.322 18.435 1.00 93.62 108 ALA A N 1
ATOM 836 C CA . ALA A 1 108 ? -20.357 -3.185 17.003 1.00 93.62 108 ALA A CA 1
ATOM 837 C C . ALA A 1 108 ? -19.136 -2.632 16.249 1.00 93.62 108 ALA A C 1
ATOM 839 O O . ALA A 1 108 ? -18.782 -3.155 15.194 1.00 93.62 108 ALA A O 1
ATOM 840 N N . GLN A 1 109 ? -18.457 -1.625 16.808 1.00 93.81 109 GLN A N 1
ATOM 841 C CA . GLN A 1 109 ? -17.243 -1.047 16.221 1.00 93.81 109 GLN A CA 1
ATOM 842 C C . GLN A 1 109 ? -16.045 -2.002 16.273 1.00 93.81 109 GLN A C 1
ATOM 844 O O . GLN A 1 109 ? -15.199 -1.996 15.377 1.00 93.81 109 GLN A O 1
ATOM 849 N N . ARG A 1 110 ? -15.967 -2.871 17.287 1.00 95.38 110 ARG A N 1
ATOM 850 C CA . ARG A 1 110 ? -14.954 -3.930 17.307 1.00 95.38 110 ARG A CA 1
ATOM 851 C C . ARG A 1 110 ? -15.266 -5.043 16.308 1.00 95.38 110 ARG A C 1
ATOM 853 O O . ARG A 1 110 ? -14.367 -5.565 15.654 1.00 95.38 110 ARG A O 1
ATOM 860 N N . GLU A 1 111 ? -16.531 -5.436 16.172 1.00 94.44 111 GLU A N 1
ATOM 861 C CA . GLU A 1 111 ? -16.961 -6.447 15.195 1.00 94.44 111 GLU A CA 1
ATOM 862 C C . GLU A 1 111 ? -16.783 -5.982 13.745 1.00 94.44 111 GLU A C 1
ATOM 864 O O . GLU A 1 111 ? -16.475 -6.814 12.892 1.00 94.44 111 GLU A O 1
ATOM 869 N N . SER A 1 112 ? -16.899 -4.678 13.475 1.00 92.44 112 SER A N 1
ATOM 870 C CA . SER A 1 112 ? -16.598 -4.086 12.165 1.00 92.44 112 SER A CA 1
ATOM 871 C C . SER A 1 112 ? -15.097 -3.931 11.883 1.00 92.44 112 SER A C 1
ATOM 873 O O . SER A 1 112 ? -14.721 -3.667 10.742 1.00 92.44 112 SER A O 1
ATOM 875 N N . GLY A 1 113 ? -14.237 -4.105 12.893 1.00 90.81 113 GLY A N 1
ATOM 876 C CA . GLY A 1 113 ? -12.785 -3.941 12.787 1.00 90.81 113 GLY A CA 1
ATOM 877 C C . GLY A 1 113 ? -12.298 -2.492 12.879 1.00 90.81 113 GLY A C 1
ATOM 878 O O . GLY A 1 113 ? -11.110 -2.251 12.689 1.00 90.81 113 GLY A O 1
ATOM 879 N N . VAL A 1 114 ? -13.186 -1.538 13.179 1.00 89.88 114 VAL A N 1
ATOM 880 C CA . VAL A 1 114 ? -12.825 -0.123 13.366 1.00 89.88 114 VAL A CA 1
ATOM 881 C C . VAL A 1 114 ? -12.058 0.071 14.675 1.00 89.88 114 VAL A C 1
ATOM 883 O O . VAL A 1 114 ? -11.087 0.823 14.709 1.00 89.88 114 VAL A O 1
ATOM 886 N N . TRP A 1 115 ? -12.460 -0.624 15.743 1.00 93.06 115 TRP A N 1
ATOM 887 C CA . TRP A 1 115 ? -11.778 -0.591 17.040 1.00 93.06 115 TRP A CA 1
ATOM 888 C C . TRP A 1 115 ? -11.151 -1.942 17.378 1.00 93.06 115 TRP A C 1
ATOM 890 O O . TRP A 1 115 ? -11.760 -2.994 17.184 1.00 93.06 115 TRP A O 1
ATOM 900 N N . SER A 1 116 ? -9.941 -1.920 17.932 1.00 94.12 116 SER A N 1
ATOM 901 C CA . SER A 1 116 ? -9.322 -3.099 18.539 1.00 94.12 116 SER A CA 1
ATOM 902 C C . SER A 1 116 ? -9.615 -3.162 20.040 1.00 94.12 116 SER A C 1
ATOM 904 O O . SER A 1 116 ? -9.998 -2.167 20.659 1.00 94.12 116 SER A O 1
ATOM 906 N N . SER A 1 117 ? -9.415 -4.328 20.655 1.00 94.44 117 SER A N 1
ATOM 907 C CA . SER A 1 117 ? -9.519 -4.463 22.115 1.00 94.44 117 SER A CA 1
ATOM 908 C C . SER A 1 117 ? -8.472 -3.621 22.847 1.00 94.44 117 SER A C 1
ATOM 910 O O . SER A 1 117 ? -8.738 -3.129 23.941 1.00 94.44 117 SER A O 1
ATOM 912 N N . GLU A 1 118 ? -7.313 -3.395 22.227 1.00 94.88 118 GLU A N 1
ATOM 913 C CA . GLU A 1 118 ? -6.269 -2.496 22.718 1.00 94.88 118 GLU A CA 1
ATOM 914 C C . GLU A 1 118 ? -6.745 -1.043 22.713 1.00 94.88 118 GLU A C 1
ATOM 916 O O . GLU A 1 118 ? -6.604 -0.373 23.730 1.00 94.88 118 GLU A O 1
ATOM 921 N N . PHE A 1 119 ? -7.394 -0.580 21.638 1.00 93.19 119 PHE A N 1
ATOM 922 C CA . PHE A 1 119 ? -7.994 0.758 21.597 1.00 93.19 119 PHE A CA 1
ATOM 923 C C . PHE A 1 119 ? -9.046 0.931 22.700 1.00 93.19 119 PHE A C 1
ATOM 925 O O . PHE A 1 119 ? -9.047 1.923 23.427 1.00 93.19 119 PHE A O 1
ATOM 932 N N . ILE A 1 120 ? -9.913 -0.069 22.894 1.00 94.81 120 ILE A N 1
ATOM 933 C CA . ILE A 1 120 ? -10.917 -0.041 23.967 1.00 94.81 120 ILE A CA 1
ATOM 934 C C . ILE A 1 120 ? -10.233 0.080 25.340 1.00 94.81 120 ILE A C 1
ATOM 936 O O . ILE A 1 120 ? -10.637 0.911 26.151 1.00 94.81 120 ILE A O 1
ATOM 940 N N . ARG A 1 121 ? -9.181 -0.708 25.590 1.00 95.44 121 ARG A N 1
ATOM 941 C CA . ARG A 1 121 ? -8.416 -0.704 26.846 1.00 95.44 121 ARG A CA 1
ATOM 942 C C . ARG A 1 121 ? -7.661 0.603 27.093 1.00 95.44 121 ARG A C 1
ATOM 944 O O . ARG A 1 121 ? -7.624 1.088 28.216 1.00 95.44 121 ARG A O 1
ATOM 951 N N . GLU A 1 122 ? -6.973 1.122 26.090 1.00 92.44 122 GLU A N 1
ATOM 952 C CA . GLU A 1 122 ? -6.033 2.233 26.272 1.00 92.44 122 GLU A CA 1
ATOM 953 C C . GLU A 1 122 ? -6.726 3.587 26.187 1.00 92.44 122 GLU A C 1
ATOM 955 O O . GLU A 1 122 ? -6.307 4.541 26.836 1.00 92.44 122 GLU A O 1
ATOM 960 N N . THR A 1 123 ? -7.799 3.667 25.404 1.00 90.94 123 THR A N 1
ATOM 961 C CA . THR A 1 123 ? -8.471 4.924 25.096 1.00 90.94 123 THR A CA 1
ATOM 962 C C . THR A 1 123 ? -9.826 5.033 25.776 1.00 90.94 123 THR A C 1
ATOM 964 O O . THR A 1 123 ? -10.081 6.003 26.485 1.00 90.94 123 THR A O 1
ATOM 967 N N . LEU A 1 124 ? -10.705 4.045 25.590 1.00 92.12 124 LEU A N 1
ATOM 968 C CA . LEU A 1 124 ? -12.085 4.151 26.072 1.00 92.12 124 LEU A CA 1
ATOM 969 C C . LEU A 1 124 ? -12.209 3.824 27.560 1.00 92.12 124 LEU A C 1
ATOM 971 O O . LEU A 1 124 ? -12.977 4.476 28.257 1.00 92.12 124 LEU A O 1
ATOM 975 N N . HIS A 1 125 ? -11.446 2.859 28.075 1.00 92.44 125 HIS A N 1
ATOM 976 C CA . HIS A 1 125 ? -11.504 2.478 29.486 1.00 92.44 125 HIS A CA 1
ATOM 977 C C . HIS A 1 125 ? -11.183 3.632 30.454 1.00 92.44 125 HIS A C 1
ATOM 979 O O . HIS A 1 125 ? -11.978 3.835 31.372 1.00 92.44 125 HIS A O 1
ATOM 985 N N . PRO A 1 126 ? -10.119 4.445 30.269 1.00 92.38 126 PRO A N 1
ATOM 986 C CA . PRO A 1 126 ? -9.885 5.617 31.119 1.00 92.38 126 PRO A CA 1
ATOM 987 C C . PRO A 1 126 ? -11.056 6.610 31.126 1.00 92.38 126 PRO A C 1
ATOM 989 O O . PRO A 1 126 ? -11.409 7.160 32.173 1.00 92.38 126 PRO A O 1
ATOM 992 N N . LEU A 1 127 ? -11.694 6.819 29.971 1.00 91.19 127 LEU A N 1
ATOM 993 C CA . LEU A 1 127 ? -12.877 7.674 29.851 1.00 91.19 127 LEU A CA 1
ATOM 994 C C . LEU A 1 127 ? -14.092 7.043 30.545 1.00 91.19 127 LEU A C 1
ATOM 996 O O . LEU A 1 127 ? -14.866 7.739 31.194 1.00 91.19 127 LEU A O 1
ATOM 1000 N N . TYR A 1 128 ? -14.230 5.720 30.454 1.00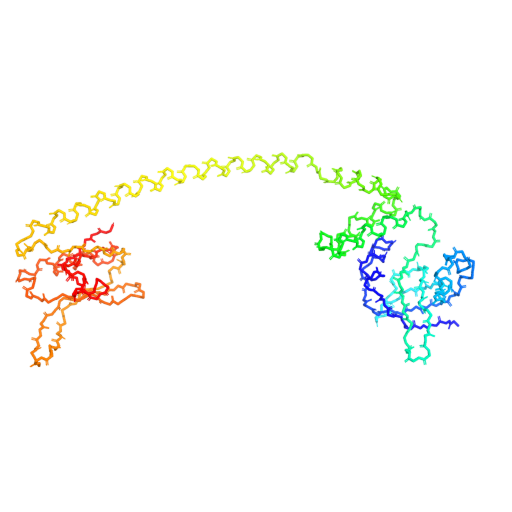 89.38 128 TYR A N 1
ATOM 1001 C CA . TYR A 1 128 ? -15.304 4.956 31.080 1.00 89.38 128 TYR A CA 1
ATOM 1002 C C . TYR A 1 128 ? -15.236 5.033 32.607 1.00 89.38 128 TYR A C 1
ATOM 1004 O O . TYR A 1 128 ? -16.229 5.345 33.258 1.00 89.38 128 TYR A O 1
ATOM 1012 N N . ILE A 1 129 ? -14.066 4.769 33.197 1.00 89.00 129 ILE A N 1
ATOM 1013 C CA . ILE A 1 129 ? -13.902 4.769 34.661 1.00 89.00 129 ILE A CA 1
ATOM 1014 C C . ILE A 1 129 ? -13.990 6.169 35.268 1.00 89.00 129 ILE A C 1
ATOM 1016 O O . ILE A 1 129 ? -14.305 6.297 36.448 1.00 89.00 129 ILE A O 1
ATOM 1020 N N . SER A 1 130 ? -13.710 7.206 34.474 1.00 88.62 130 SER A N 1
ATOM 1021 C CA . SER A 1 130 ? -13.866 8.607 34.877 1.00 88.62 130 SER A CA 1
ATOM 1022 C C . SER A 1 130 ? -15.258 9.174 34.582 1.00 88.62 130 SER A C 1
ATOM 1024 O O . SER A 1 130 ? -15.457 10.371 34.769 1.00 88.62 130 SER A O 1
ATOM 1026 N N . ASP A 1 131 ? -16.203 8.325 34.157 1.00 87.44 131 ASP A N 1
ATOM 1027 C CA . ASP A 1 131 ? -17.598 8.675 33.858 1.00 87.44 131 ASP A CA 1
ATOM 1028 C C . ASP A 1 131 ? -17.736 9.763 32.772 1.00 87.44 131 ASP A C 1
ATOM 1030 O O . ASP A 1 131 ? -18.659 10.565 32.781 1.00 87.44 131 ASP A O 1
ATOM 1034 N N . GLN A 1 132 ? -16.788 9.810 31.827 1.00 87.12 132 GLN A N 1
ATOM 1035 C CA . GLN A 1 132 ? -16.798 10.750 30.696 1.00 87.12 132 GLN A CA 1
ATOM 1036 C C . GLN A 1 132 ? -17.504 10.205 29.449 1.00 87.12 132 GLN A C 1
ATOM 1038 O O . GLN A 1 132 ? -17.640 10.932 28.467 1.00 87.12 132 GLN A O 1
ATOM 1043 N N . ILE A 1 133 ? -17.863 8.918 29.454 1.00 89.12 133 ILE A N 1
ATOM 1044 C CA . ILE A 1 133 ? -18.588 8.227 28.377 1.00 89.12 133 ILE A CA 1
ATOM 1045 C C . ILE A 1 133 ? -19.703 7.346 28.962 1.00 89.12 133 ILE A C 1
ATOM 1047 O O . ILE A 1 133 ? -19.825 6.164 28.629 1.00 89.12 133 ILE A O 1
ATOM 1051 N N . GLY A 1 134 ? -20.482 7.909 29.888 1.00 82.25 134 GLY A N 1
ATOM 1052 C CA . GLY A 1 134 ? -21.599 7.236 30.550 1.00 82.25 134 GLY A CA 1
ATOM 1053 C C . GLY A 1 134 ? -22.756 6.934 29.595 1.00 82.25 134 GLY A C 1
ATOM 1054 O O . GLY A 1 134 ? -23.448 5.931 29.753 1.00 82.25 134 GLY A O 1
ATOM 1055 N N . ASP A 1 135 ? -22.931 7.723 28.538 1.00 86.50 135 ASP A N 1
ATOM 1056 C CA . ASP A 1 135 ? -23.935 7.461 27.505 1.00 86.50 135 ASP A CA 1
ATOM 1057 C C . ASP A 1 135 ? -23.395 7.565 26.066 1.00 86.50 135 ASP A C 1
ATOM 1059 O O . ASP A 1 135 ? -22.229 7.883 25.810 1.00 86.50 135 ASP A O 1
ATOM 1063 N N . SER A 1 136 ? -24.250 7.242 25.088 1.00 86.25 136 SER A N 1
ATOM 1064 C CA . SER A 1 136 ? -23.881 7.274 23.667 1.00 86.25 136 SER A CA 1
ATOM 1065 C C . SER A 1 136 ? -23.531 8.675 23.152 1.00 86.25 136 SER A C 1
ATOM 1067 O O . SER A 1 136 ? -22.745 8.797 22.213 1.00 86.25 136 SER A O 1
ATOM 1069 N N . THR A 1 137 ? -24.124 9.720 23.731 1.00 86.88 137 THR A N 1
ATOM 1070 C CA . THR A 1 137 ? -23.889 11.119 23.348 1.00 86.88 137 THR A CA 1
ATOM 1071 C C . THR A 1 137 ? -22.524 11.574 23.844 1.00 86.88 137 THR A C 1
ATOM 1073 O O . THR A 1 137 ? -21.755 12.160 23.086 1.00 86.88 137 THR A O 1
ATOM 1076 N N . GLU A 1 138 ? -22.195 11.262 25.094 1.00 89.50 138 GLU A N 1
ATOM 1077 C CA . GLU A 1 138 ? -20.893 11.555 25.692 1.00 89.50 138 GLU A CA 1
ATOM 1078 C C . GLU A 1 138 ? -19.761 10.818 24.973 1.00 89.50 138 GLU A C 1
ATOM 1080 O O . GLU A 1 138 ? -18.756 11.437 24.618 1.00 89.50 138 GLU A O 1
ATOM 1085 N N . LEU A 1 139 ? -19.960 9.531 24.652 1.00 89.62 139 LEU A N 1
ATOM 1086 C CA . LEU A 1 139 ? -19.033 8.769 23.813 1.00 89.62 139 LEU A CA 1
ATOM 1087 C C . LEU A 1 139 ? -18.792 9.465 22.471 1.00 89.62 139 LEU A C 1
ATOM 1089 O O . LEU A 1 139 ? -17.645 9.639 22.064 1.00 89.62 139 LEU A O 1
ATOM 1093 N N . PHE A 1 140 ? -19.859 9.882 21.786 1.00 86.69 140 PHE A N 1
ATOM 1094 C CA . PHE A 1 140 ? -19.737 10.563 20.501 1.00 86.69 140 PHE A CA 1
ATOM 1095 C C . PHE A 1 140 ? -18.972 11.885 20.624 1.00 86.69 140 PHE A C 1
ATOM 1097 O O . PHE A 1 140 ? -18.039 12.124 19.859 1.00 86.69 140 PHE A O 1
ATOM 1104 N N . ASN A 1 141 ? -19.313 12.717 21.610 1.00 87.81 141 ASN A N 1
ATOM 1105 C CA . ASN A 1 141 ? -18.633 13.990 21.840 1.00 87.81 141 ASN A CA 1
ATOM 1106 C C . ASN A 1 141 ? -17.142 13.786 22.123 1.00 87.81 141 ASN A C 1
ATOM 1108 O O . ASN A 1 141 ? -16.316 14.486 21.542 1.00 87.81 141 ASN A O 1
ATOM 1112 N N . LYS A 1 142 ? -16.783 12.789 22.940 1.00 87.75 142 LYS A N 1
ATOM 1113 C CA . LYS A 1 142 ? -15.379 12.471 23.227 1.00 87.75 142 LYS A CA 1
ATOM 1114 C C . LYS A 1 142 ? -14.623 11.996 21.997 1.00 87.75 142 LYS A C 1
ATOM 1116 O O . LYS A 1 142 ? -13.500 12.434 21.784 1.00 87.75 142 LYS A O 1
ATOM 1121 N N . LEU A 1 143 ? -15.233 11.161 21.159 1.00 84.62 143 LEU A N 1
ATOM 1122 C CA . LEU A 1 143 ? -14.620 10.741 19.897 1.00 84.62 143 LEU A CA 1
ATOM 1123 C C . LEU A 1 143 ? -14.386 11.931 18.956 1.00 84.62 143 LEU A C 1
ATOM 1125 O O . LEU A 1 143 ? -13.343 11.999 18.314 1.00 84.62 143 LEU A O 1
ATOM 1129 N N . VAL A 1 144 ? -15.319 12.886 18.903 1.00 82.12 144 VAL A N 1
ATOM 1130 C CA . VAL A 1 144 ? -15.155 14.121 18.121 1.00 82.12 144 VAL A CA 1
ATOM 1131 C C . VAL A 1 144 ? -14.060 15.019 18.704 1.00 82.12 144 VAL A C 1
ATOM 1133 O O . VAL A 1 144 ? -13.284 15.577 17.939 1.00 82.12 144 VAL A O 1
ATOM 1136 N N . GLU A 1 145 ? -13.963 15.150 20.029 1.00 82.88 145 GLU A N 1
ATOM 1137 C CA . GLU A 1 145 ? -12.880 15.896 20.694 1.00 82.88 145 GLU A CA 1
ATOM 1138 C C . GLU A 1 145 ? -11.503 15.264 20.455 1.00 82.88 145 GLU A C 1
ATOM 1140 O O . GLU A 1 145 ? -10.518 15.976 20.272 1.00 82.88 145 GLU A O 1
ATOM 1145 N N . MET A 1 146 ? -11.440 13.930 20.465 1.00 79.31 146 MET A N 1
ATOM 1146 C CA . MET A 1 146 ? -10.222 13.157 20.225 1.00 79.31 146 MET A CA 1
ATOM 1147 C C . MET A 1 146 ? -9.686 13.316 18.806 1.00 79.31 146 MET A C 1
ATOM 1149 O O . MET A 1 146 ? -8.475 13.289 18.610 1.00 79.31 146 MET A O 1
ATOM 1153 N N . VAL A 1 147 ? -10.571 13.479 17.824 1.00 71.00 147 VAL A N 1
ATOM 1154 C CA . VAL A 1 147 ? -10.172 13.846 16.467 1.00 71.00 147 VAL A CA 1
ATOM 1155 C C . VAL A 1 147 ? -9.864 15.340 16.476 1.00 71.00 147 VAL A C 1
ATOM 1157 O O . VAL A 1 147 ? -10.738 16.187 16.273 1.00 71.00 147 VAL A O 1
ATOM 1160 N N . SER A 1 148 ? -8.610 15.686 16.764 1.00 65.50 148 SER A N 1
ATOM 1161 C CA . SER A 1 148 ? -8.211 17.086 16.828 1.00 65.50 148 SER A CA 1
ATOM 1162 C C . SER A 1 148 ? -8.367 17.736 15.446 1.00 65.50 148 SER A C 1
ATOM 1164 O O . SER A 1 148 ? -7.940 17.196 14.423 1.00 65.50 148 SER A O 1
ATOM 1166 N N . ARG A 1 149 ? -8.979 18.928 15.390 1.00 61.19 149 ARG A N 1
ATOM 1167 C CA . ARG A 1 149 ? -9.076 19.703 14.136 1.00 61.19 149 ARG A CA 1
ATOM 1168 C C . ARG A 1 149 ? -7.702 19.946 13.505 1.00 61.19 149 ARG A C 1
ATOM 1170 O O . ARG A 1 149 ? -7.610 19.970 12.285 1.00 61.19 149 ARG A O 1
ATOM 1177 N N . SER A 1 150 ? -6.651 20.053 14.321 1.00 59.78 150 SER A N 1
ATOM 1178 C CA . SER A 1 150 ? -5.273 20.231 13.860 1.00 59.78 150 SER A CA 1
ATOM 1179 C C . SER A 1 150 ? -4.747 19.041 13.059 1.00 59.78 150 SER A C 1
ATOM 1181 O O . SER A 1 150 ? -4.125 19.252 12.029 1.00 59.78 150 SER A O 1
ATOM 1183 N N . GLU A 1 151 ? -5.031 17.795 13.458 1.00 68.31 151 GLU A N 1
ATOM 1184 C CA . GLU A 1 151 ? -4.575 16.619 12.696 1.00 68.31 151 GLU A CA 1
ATOM 1185 C C . GLU A 1 151 ? -5.276 16.513 11.335 1.00 68.31 151 GLU A C 1
ATOM 1187 O O . GLU A 1 151 ? -4.673 16.081 10.348 1.00 68.31 151 GLU A O 1
ATOM 11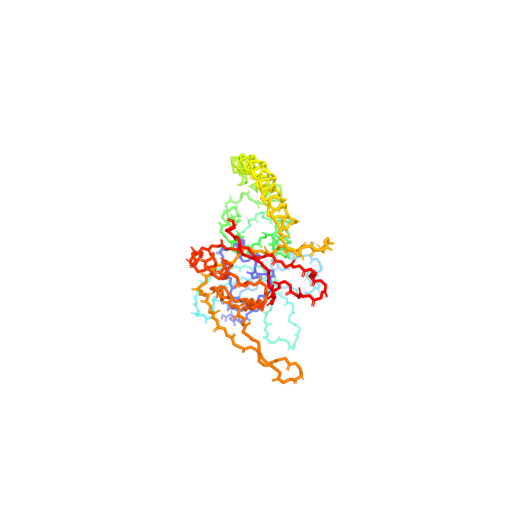92 N N . ILE A 1 152 ? -6.539 16.949 11.259 1.00 72.75 152 ILE A N 1
ATOM 1193 C CA . ILE A 1 152 ? -7.271 17.055 9.992 1.00 72.75 152 ILE A CA 1
ATOM 1194 C C . ILE A 1 152 ? -6.659 18.155 9.116 1.00 72.75 152 ILE A C 1
ATOM 1196 O O . ILE A 1 152 ? -6.404 17.916 7.938 1.00 72.75 152 ILE A O 1
ATOM 1200 N N . GLU A 1 153 ? -6.408 19.340 9.671 1.00 75.88 153 GLU A N 1
ATOM 1201 C CA . GLU A 1 153 ? -5.823 20.474 8.944 1.00 75.88 153 GLU A CA 1
ATOM 1202 C C . GLU A 1 153 ? -4.412 20.156 8.423 1.00 75.88 153 GLU A C 1
ATOM 1204 O O . GLU A 1 153 ? -4.118 20.410 7.253 1.00 75.88 153 GLU A O 1
ATOM 1209 N N . ASP A 1 154 ? -3.574 19.507 9.233 1.00 75.06 154 ASP A N 1
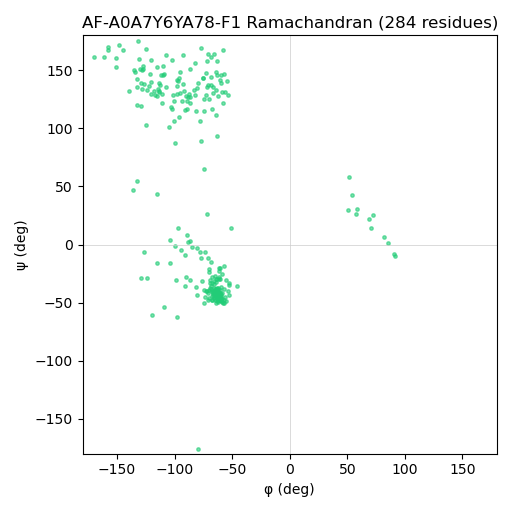ATOM 1210 C CA . ASP A 1 154 ? -2.236 19.064 8.832 1.00 75.06 154 ASP A CA 1
ATOM 1211 C C . ASP A 1 154 ? -2.293 18.009 7.718 1.00 75.06 154 ASP A C 1
ATOM 1213 O O . ASP A 1 154 ? -1.501 18.054 6.767 1.00 75.06 154 ASP A O 1
ATOM 1217 N N . SER A 1 155 ? -3.257 17.085 7.797 1.00 76.75 155 SER A N 1
ATOM 1218 C CA . SER A 1 155 ? -3.486 16.069 6.764 1.00 76.75 155 SER A CA 1
ATOM 1219 C C . SER A 1 155 ? -3.965 16.690 5.449 1.00 76.75 155 SER A C 1
ATOM 1221 O O . SER A 1 155 ? -3.475 16.320 4.383 1.00 76.75 155 SER A O 1
ATOM 1223 N N . LEU A 1 156 ? -4.872 17.670 5.504 1.00 82.31 156 LEU A N 1
ATOM 1224 C CA . LEU A 1 156 ? -5.342 18.404 4.325 1.00 82.31 156 LEU A CA 1
ATOM 1225 C C . LEU A 1 156 ? -4.206 19.203 3.674 1.00 82.31 156 LEU A C 1
ATOM 1227 O O . LEU A 1 156 ? -4.004 19.107 2.465 1.00 82.31 156 LEU A O 1
ATOM 1231 N N . ALA A 1 157 ? -3.391 19.900 4.469 1.00 86.12 157 ALA A N 1
ATOM 1232 C CA . ALA A 1 157 ? -2.227 20.624 3.963 1.00 86.12 157 ALA A CA 1
ATOM 1233 C C . ALA A 1 157 ? -1.171 19.685 3.348 1.00 86.12 157 ALA A C 1
ATOM 1235 O O . ALA A 1 157 ? -0.465 20.053 2.407 1.00 86.12 157 ALA A O 1
ATOM 1236 N N . ALA A 1 158 ? -1.028 18.462 3.869 1.00 85.81 158 ALA A N 1
ATOM 1237 C CA . ALA A 1 158 ? -0.160 17.451 3.271 1.00 85.81 158 ALA A CA 1
ATOM 1238 C C . ALA A 1 158 ? -0.692 16.953 1.918 1.00 85.81 158 ALA A C 1
ATOM 1240 O O . ALA A 1 158 ? 0.103 16.764 0.996 1.00 85.81 158 ALA A O 1
ATOM 1241 N N . LEU A 1 159 ? -2.011 16.788 1.782 1.00 89.31 159 LEU A N 1
ATOM 1242 C CA . LEU A 1 159 ? -2.649 16.390 0.526 1.00 89.31 159 LEU A CA 1
ATOM 1243 C C . LEU A 1 159 ? -2.472 17.448 -0.571 1.00 89.31 159 LEU A C 1
ATOM 1245 O O . LEU A 1 159 ? -2.063 17.094 -1.673 1.00 89.31 159 LEU A O 1
ATOM 1249 N N . GLU A 1 160 ? -2.668 18.732 -0.265 1.00 92.38 160 GLU A N 1
ATOM 1250 C CA . GLU A 1 160 ? -2.454 19.823 -1.235 1.00 92.38 160 GLU A CA 1
ATOM 1251 C C . GLU A 1 160 ? -1.001 19.877 -1.745 1.00 92.38 160 GLU A C 1
ATOM 1253 O O . GLU A 1 160 ? -0.737 20.080 -2.936 1.00 92.38 160 GLU A O 1
ATOM 1258 N N . ARG A 1 161 ? -0.025 19.635 -0.855 1.00 92.38 161 ARG A N 1
ATOM 1259 C CA . ARG A 1 161 ? 1.391 19.534 -1.248 1.00 92.38 161 ARG A CA 1
ATOM 1260 C C . ARG A 1 161 ? 1.638 18.358 -2.191 1.00 92.38 161 ARG A C 1
ATOM 1262 O O . ARG A 1 161 ? 2.385 18.506 -3.155 1.00 92.38 161 ARG A O 1
ATOM 1269 N N . LEU A 1 162 ? 1.026 17.204 -1.927 1.00 92.25 162 LEU A N 1
ATOM 1270 C CA . LEU A 1 162 ? 1.149 16.030 -2.794 1.00 92.25 162 LEU A CA 1
ATOM 1271 C C . LEU A 1 162 ? 0.513 16.264 -4.165 1.00 92.25 162 LEU A C 1
ATOM 1273 O O . LEU A 1 162 ? 1.104 15.878 -5.167 1.00 92.25 162 LEU A O 1
ATOM 1277 N N . GLU A 1 163 ? -0.641 16.925 -4.222 1.00 93.62 163 GLU A N 1
ATOM 1278 C CA . GLU A 1 163 ? -1.306 17.263 -5.484 1.00 93.62 163 GLU A CA 1
ATOM 1279 C C . GLU A 1 163 ? -0.424 18.162 -6.361 1.00 93.62 163 GLU A C 1
ATOM 1281 O O . GLU A 1 163 ? -0.249 17.899 -7.551 1.00 93.62 163 GLU A O 1
ATOM 1286 N N . THR A 1 164 ? 0.235 19.152 -5.754 1.00 93.69 164 THR A N 1
ATOM 1287 C CA . THR A 1 164 ? 1.196 20.016 -6.459 1.00 93.69 164 THR A CA 1
ATOM 1288 C C . THR A 1 164 ? 2.371 19.210 -7.023 1.00 93.69 164 THR A C 1
ATOM 1290 O O . THR A 1 164 ? 2.728 19.360 -8.190 1.00 93.69 164 THR A O 1
ATOM 1293 N N . ILE A 1 165 ? 2.941 18.302 -6.223 1.00 93.06 165 ILE A N 1
ATOM 1294 C CA . ILE A 1 165 ? 4.045 17.427 -6.646 1.00 93.06 165 ILE A CA 1
ATOM 1295 C C . ILE A 1 165 ? 3.610 16.517 -7.804 1.00 93.06 165 ILE A C 1
ATOM 1297 O O . ILE A 1 165 ? 4.369 16.325 -8.752 1.00 93.06 165 ILE A O 1
ATOM 1301 N N . ILE A 1 166 ? 2.395 15.963 -7.754 1.00 93.44 166 ILE A N 1
ATOM 1302 C CA . ILE A 1 166 ? 1.856 15.116 -8.827 1.00 93.44 166 ILE A CA 1
ATOM 1303 C C . ILE A 1 166 ? 1.793 15.897 -10.141 1.00 93.44 166 ILE A C 1
ATOM 1305 O O . ILE A 1 166 ? 2.298 15.408 -11.151 1.00 93.44 166 ILE A O 1
ATOM 1309 N N . LEU A 1 167 ? 1.260 17.121 -10.120 1.00 94.25 167 LEU A N 1
ATOM 1310 C CA . LEU A 1 167 ? 1.172 17.971 -11.311 1.00 94.25 167 LEU A CA 1
ATOM 1311 C C . LEU A 1 167 ? 2.555 18.279 -11.906 1.00 94.25 167 LEU A C 1
ATOM 1313 O O . LEU A 1 167 ? 2.757 18.136 -13.114 1.00 94.25 167 LEU A O 1
ATOM 1317 N N . GLU A 1 168 ? 3.536 18.622 -11.068 1.00 93.88 168 GLU A N 1
ATOM 1318 C CA . GLU A 1 168 ? 4.917 18.856 -11.516 1.00 93.88 168 GLU A CA 1
ATOM 1319 C C . GLU A 1 168 ? 5.549 17.598 -12.135 1.00 93.88 168 GLU A C 1
ATOM 1321 O O . GLU A 1 168 ? 6.252 17.665 -13.151 1.00 93.88 168 GLU A O 1
ATOM 1326 N N . HIS A 1 169 ? 5.294 16.425 -11.548 1.00 93.12 169 HIS A N 1
ATOM 1327 C CA . HIS A 1 169 ? 5.767 15.155 -12.091 1.00 93.12 169 HIS A CA 1
ATOM 1328 C C . HIS A 1 169 ? 5.114 14.819 -13.436 1.00 93.12 169 HIS A C 1
ATOM 1330 O O . HIS A 1 169 ? 5.810 14.343 -14.335 1.00 93.12 169 HIS A O 1
ATOM 1336 N N . GLU A 1 170 ? 3.820 15.086 -13.609 1.00 94.12 170 GLU A N 1
ATOM 1337 C CA . GLU A 1 170 ? 3.110 14.872 -14.875 1.00 94.12 170 GLU A CA 1
ATOM 1338 C C . GLU A 1 170 ? 3.643 15.761 -16.004 1.00 94.12 170 GLU A C 1
ATOM 1340 O O . GLU A 1 170 ? 3.815 15.292 -17.134 1.00 94.12 170 GLU A O 1
ATOM 1345 N N . ASP A 1 171 ? 3.937 17.032 -15.718 1.00 94.62 171 ASP A N 1
ATOM 1346 C CA . ASP A 1 171 ? 4.566 17.938 -16.686 1.00 94.62 171 ASP A CA 1
ATOM 1347 C C . ASP A 1 171 ? 5.954 17.432 -17.096 1.00 94.62 171 ASP A C 1
ATOM 1349 O O . ASP A 1 171 ? 6.284 17.371 -18.286 1.00 94.62 171 ASP A O 1
ATOM 1353 N N . ARG A 1 172 ? 6.748 16.976 -16.122 1.00 94.19 172 ARG A N 1
ATOM 1354 C CA . ARG A 1 172 ? 8.084 16.428 -16.378 1.00 94.19 172 ARG A CA 1
ATOM 1355 C C . ARG A 1 172 ? 8.045 15.131 -17.188 1.00 94.19 172 ARG A C 1
ATOM 1357 O O . ARG A 1 172 ? 8.905 14.924 -18.045 1.00 94.19 172 ARG A O 1
ATOM 1364 N N . VAL A 1 173 ? 7.065 14.258 -16.948 1.00 94.19 173 VAL A N 1
ATOM 1365 C CA . VAL A 1 173 ? 6.861 13.044 -17.755 1.00 94.19 173 VAL A CA 1
ATOM 1366 C C . VAL A 1 173 ? 6.536 13.419 -19.200 1.00 94.19 173 VAL A C 1
ATOM 1368 O O . VAL A 1 173 ? 7.196 12.914 -20.109 1.00 94.19 173 VAL A O 1
ATOM 1371 N N . ARG A 1 174 ? 5.617 14.368 -19.423 1.00 94.12 174 ARG A N 1
ATOM 1372 C CA . ARG A 1 174 ? 5.267 14.848 -20.771 1.00 94.12 174 ARG A CA 1
ATOM 1373 C C . ARG A 1 174 ? 6.467 15.431 -21.520 1.00 94.12 174 ARG A C 1
ATOM 1375 O O . ARG A 1 174 ? 6.645 15.164 -22.711 1.00 94.12 174 ARG A O 1
ATOM 1382 N N . GLU A 1 175 ? 7.315 16.202 -20.842 1.00 94.94 175 GLU A N 1
ATOM 1383 C CA . GLU A 1 175 ? 8.537 16.741 -21.446 1.00 94.94 175 GLU A CA 1
ATOM 1384 C C . GLU A 1 175 ? 9.511 15.624 -21.860 1.00 94.94 175 GLU A C 1
ATOM 1386 O O . GLU A 1 175 ? 10.012 15.611 -22.990 1.00 94.94 175 GLU A O 1
ATOM 1391 N N . LEU A 1 176 ? 9.748 14.651 -20.975 1.00 92.56 176 LEU A N 1
ATOM 1392 C CA . LEU A 1 176 ? 10.631 13.516 -21.254 1.00 92.56 176 LEU A CA 1
ATOM 1393 C C . LEU A 1 176 ? 10.107 12.640 -22.397 1.00 92.56 176 LEU A C 1
ATOM 1395 O O . LEU A 1 176 ? 10.898 12.184 -23.225 1.00 92.56 176 LEU A O 1
ATOM 1399 N N . GLU A 1 177 ? 8.794 12.438 -22.490 1.00 92.31 177 GLU A N 1
ATOM 1400 C CA . GLU A 1 177 ? 8.161 11.731 -23.606 1.00 92.31 177 GLU A CA 1
ATOM 1401 C C . GLU A 1 177 ? 8.380 12.458 -24.934 1.00 92.31 177 GLU A C 1
ATOM 1403 O O . GLU A 1 177 ? 8.763 11.827 -25.924 1.00 92.31 177 GLU A O 1
ATOM 1408 N N . LEU A 1 178 ? 8.229 13.787 -24.958 1.00 94.06 178 LEU A N 1
ATOM 1409 C CA . LEU A 1 178 ? 8.488 14.592 -26.151 1.00 94.06 178 LEU A CA 1
ATOM 1410 C C . LEU A 1 178 ? 9.957 14.505 -26.585 1.00 94.06 178 LEU A C 1
ATOM 1412 O O . LEU A 1 178 ? 10.254 14.377 -27.777 1.00 94.06 178 LEU A O 1
ATOM 1416 N N . ILE A 1 179 ? 10.885 14.564 -25.629 1.00 91.69 179 ILE A N 1
ATOM 1417 C CA . ILE A 1 179 ? 12.320 14.417 -25.889 1.00 91.69 179 ILE A CA 1
ATOM 1418 C C . ILE A 1 179 ? 12.617 13.019 -26.449 1.00 91.69 179 ILE A C 1
ATOM 1420 O O . ILE A 1 179 ? 13.271 12.899 -27.488 1.00 91.69 179 ILE A O 1
ATOM 1424 N N . ASN A 1 180 ? 12.101 11.962 -25.820 1.00 89.75 180 ASN A N 1
ATOM 1425 C CA . ASN A 1 180 ? 12.308 10.577 -26.248 1.00 89.75 180 ASN A CA 1
ATOM 1426 C C . ASN A 1 180 ? 11.706 10.321 -27.642 1.00 89.75 180 ASN A C 1
ATOM 1428 O O . ASN A 1 180 ? 12.344 9.687 -28.484 1.00 89.75 180 ASN A O 1
ATOM 1432 N N . HIS A 1 181 ? 10.537 10.899 -27.937 1.00 91.94 181 HIS A N 1
ATOM 1433 C CA . HIS A 1 181 ? 9.935 10.864 -29.269 1.00 91.94 181 HIS A CA 1
ATOM 1434 C C . HIS A 1 181 ? 10.842 11.521 -30.322 1.00 91.94 181 HIS A C 1
ATOM 1436 O O . HIS A 1 181 ? 11.133 10.908 -31.349 1.00 91.94 181 HIS A O 1
ATOM 1442 N N . LYS A 1 182 ? 11.378 12.719 -30.048 1.00 93.25 182 LYS A N 1
ATOM 1443 C CA . LYS A 1 182 ? 12.328 13.395 -30.952 1.00 93.25 182 LYS A CA 1
ATOM 1444 C C . LYS A 1 182 ? 13.598 12.572 -31.183 1.00 93.25 182 LYS A C 1
ATOM 1446 O O . LYS A 1 182 ? 14.073 12.489 -32.315 1.00 93.25 182 LYS A O 1
ATOM 1451 N N . TYR A 1 183 ? 14.146 11.946 -30.140 1.00 91.94 183 TYR A N 1
ATOM 1452 C CA . TYR A 1 183 ? 15.304 11.056 -30.276 1.00 91.94 183 TYR A CA 1
ATOM 1453 C C . TYR A 1 183 ? 14.988 9.819 -31.120 1.00 91.94 183 TYR A C 1
ATOM 1455 O O . TYR A 1 183 ? 15.791 9.450 -31.979 1.00 91.94 183 TYR A O 1
ATOM 1463 N N . ARG A 1 184 ? 13.813 9.210 -30.931 1.00 93.25 184 ARG A N 1
ATOM 1464 C CA . ARG A 1 184 ? 13.353 8.069 -31.731 1.00 93.25 184 ARG A CA 1
ATOM 1465 C C . ARG A 1 184 ? 13.220 8.432 -33.209 1.00 93.25 184 ARG A C 1
ATOM 1467 O O . ARG A 1 184 ? 13.769 7.724 -34.049 1.00 93.25 184 ARG A O 1
ATOM 1474 N N . GLU A 1 185 ? 12.574 9.552 -33.523 1.00 93.94 185 GLU A N 1
ATOM 1475 C CA . GLU A 1 185 ? 12.442 10.024 -34.907 1.00 93.94 185 GLU A CA 1
ATOM 1476 C C . GLU A 1 185 ? 13.800 10.349 -35.532 1.00 93.94 185 GLU A C 1
ATOM 1478 O O . GLU A 1 185 ? 14.054 10.007 -36.688 1.00 93.94 185 GLU A O 1
ATOM 1483 N N . LYS A 1 186 ? 14.727 10.927 -34.757 1.00 94.62 186 LYS A N 1
ATOM 1484 C CA . LYS A 1 186 ? 16.103 11.145 -35.213 1.00 94.62 186 LYS A CA 1
ATOM 1485 C C . LYS A 1 186 ? 16.787 9.822 -35.566 1.00 94.62 186 LYS A C 1
ATOM 1487 O O . LYS A 1 186 ? 17.360 9.727 -36.649 1.00 94.62 186 LYS A O 1
ATOM 1492 N N . ILE A 1 187 ? 16.703 8.801 -34.712 1.00 94.19 187 ILE A N 1
ATOM 1493 C CA . ILE A 1 187 ? 17.265 7.471 -34.999 1.00 94.19 187 ILE A CA 1
ATOM 1494 C C . ILE A 1 187 ? 16.637 6.882 -36.268 1.00 94.19 187 ILE A C 1
ATOM 1496 O O . ILE A 1 187 ? 17.360 6.465 -37.168 1.00 94.19 187 ILE A O 1
ATOM 1500 N N . PHE A 1 188 ? 15.311 6.922 -36.399 1.00 94.50 188 PHE A N 1
ATOM 1501 C CA . PHE A 1 188 ? 14.629 6.419 -37.593 1.00 94.50 188 PHE A CA 1
ATOM 1502 C C . PHE A 1 188 ? 15.016 7.178 -38.864 1.00 94.50 188 PHE A C 1
ATOM 1504 O O . PHE A 1 188 ? 15.197 6.558 -39.910 1.00 94.50 188 PHE A O 1
ATOM 1511 N N . SER A 1 189 ? 15.208 8.496 -38.794 1.00 93.75 189 SER A N 1
ATOM 1512 C CA . SER A 1 189 ? 15.696 9.277 -39.934 1.00 93.75 189 SER A CA 1
ATOM 1513 C C . SER A 1 189 ? 17.109 8.863 -40.361 1.00 93.75 189 SER A C 1
ATOM 1515 O O . SER A 1 189 ? 17.374 8.740 -41.555 1.00 93.75 189 SER A O 1
ATOM 1517 N N . LEU A 1 190 ? 18.000 8.577 -39.402 1.00 93.31 190 LEU A N 1
ATOM 1518 C CA . LEU A 1 190 ? 19.357 8.105 -39.688 1.00 93.31 190 LEU A CA 1
ATOM 1519 C C . LEU A 1 190 ? 19.335 6.731 -40.359 1.00 93.31 190 LEU A C 1
ATOM 1521 O O . LEU A 1 190 ? 20.075 6.509 -41.310 1.00 93.31 190 LEU A O 1
ATOM 1525 N N . GLU A 1 191 ? 18.461 5.838 -39.901 1.00 93.50 191 GLU A N 1
ATOM 1526 C CA . GLU A 1 191 ? 18.290 4.493 -40.455 1.00 93.50 191 GLU A CA 1
ATOM 1527 C C . GLU A 1 191 ? 17.718 4.509 -41.873 1.00 93.50 191 GLU A C 1
ATOM 1529 O O . GLU A 1 191 ? 18.239 3.825 -42.752 1.00 93.50 191 GLU A O 1
ATOM 1534 N N . ARG A 1 192 ? 16.708 5.349 -42.132 1.00 93.12 192 ARG A N 1
ATOM 1535 C CA . ARG A 1 192 ? 16.110 5.508 -43.470 1.00 93.12 192 ARG A CA 1
ATOM 1536 C C . ARG A 1 192 ? 17.104 6.021 -44.514 1.00 93.12 192 ARG A C 1
ATOM 1538 O O . ARG A 1 192 ? 16.947 5.728 -45.694 1.00 93.12 192 ARG A O 1
ATOM 1545 N N . ASN A 1 193 ? 18.119 6.769 -44.082 1.00 91.38 193 ASN A N 1
ATOM 1546 C CA . ASN A 1 193 ? 19.163 7.310 -44.950 1.00 91.38 193 ASN A CA 1
ATOM 1547 C C . ASN A 1 193 ? 20.317 6.324 -45.205 1.00 91.38 193 ASN A C 1
ATOM 1549 O O . ASN A 1 193 ? 21.248 6.660 -45.940 1.00 91.38 193 ASN A O 1
ATOM 1553 N N . LYS A 1 194 ? 20.301 5.123 -44.607 1.00 88.88 194 LYS A N 1
ATOM 1554 C CA . LYS A 1 194 ? 21.382 4.152 -44.793 1.00 88.88 194 LYS A CA 1
ATOM 1555 C C . LYS A 1 194 ? 21.330 3.470 -46.162 1.00 88.88 194 LYS A C 1
ATOM 1557 O O . LYS A 1 194 ? 20.249 3.104 -46.634 1.00 88.88 194 LYS A O 1
ATOM 1562 N N . PRO A 1 195 ? 22.499 3.190 -46.768 1.00 83.31 195 PRO A N 1
ATOM 1563 C CA . PRO A 1 195 ? 22.577 2.365 -47.965 1.00 83.31 195 PRO A CA 1
ATOM 1564 C C . PRO A 1 195 ? 21.927 0.992 -47.741 1.00 83.31 195 PRO A C 1
ATOM 1566 O O . PRO A 1 195 ? 22.209 0.308 -46.758 1.00 83.31 195 PRO A O 1
ATOM 1569 N N . GLY A 1 196 ? 21.056 0.581 -48.663 1.00 82.31 196 GLY A N 1
ATOM 1570 C CA . GLY A 1 196 ? 20.374 -0.715 -48.604 1.00 82.31 196 GLY A CA 1
ATOM 1571 C C . GLY A 1 196 ? 19.094 -0.747 -47.764 1.00 82.31 196 GLY A C 1
ATOM 1572 O O . GLY A 1 196 ? 18.479 -1.808 -47.676 1.00 82.31 196 GLY A O 1
ATOM 1573 N N . TYR A 1 197 ? 18.664 0.377 -47.180 1.00 87.75 197 TYR A N 1
ATOM 1574 C CA . TYR A 1 197 ? 17.324 0.488 -46.606 1.00 87.75 197 TYR A CA 1
ATOM 1575 C C . TYR A 1 197 ? 16.265 0.500 -47.717 1.00 87.75 197 TYR A C 1
ATOM 1577 O O . TYR A 1 197 ? 16.322 1.310 -48.641 1.00 87.75 197 TYR A O 1
ATOM 1585 N N . ALA A 1 198 ? 15.293 -0.408 -47.629 1.00 89.38 198 ALA A N 1
ATOM 1586 C CA . ALA A 1 198 ? 14.294 -0.646 -48.670 1.00 89.38 198 ALA A CA 1
ATOM 1587 C C . ALA A 1 198 ? 12.867 -0.299 -48.207 1.00 89.38 198 ALA A C 1
ATOM 1589 O O . ALA A 1 198 ? 11.937 -1.063 -48.455 1.00 89.38 198 ALA A O 1
ATOM 1590 N N . ASN A 1 199 ? 12.696 0.840 -47.517 1.00 89.44 199 ASN A N 1
ATOM 1591 C CA . ASN A 1 199 ? 11.416 1.270 -46.926 1.00 89.44 199 ASN A CA 1
ATOM 1592 C C . ASN A 1 199 ? 10.797 0.212 -46.000 1.00 89.44 199 ASN A C 1
ATOM 1594 O O . ASN A 1 199 ? 9.603 -0.068 -46.049 1.00 89.44 199 ASN A O 1
ATOM 1598 N N . GLU A 1 200 ? 11.644 -0.399 -45.178 1.00 89.69 200 GLU A N 1
ATOM 1599 C CA . GLU A 1 200 ? 11.271 -1.475 -44.266 1.00 89.69 200 GLU A CA 1
ATOM 1600 C C . GLU A 1 200 ? 10.750 -0.929 -42.932 1.00 89.69 200 GLU A C 1
ATOM 1602 O O . GLU A 1 200 ? 11.196 0.116 -42.471 1.00 89.69 200 GLU A O 1
ATOM 1607 N N . ASP A 1 201 ? 9.860 -1.658 -42.258 1.00 94.06 201 ASP A N 1
ATOM 1608 C CA . ASP A 1 201 ? 9.445 -1.279 -40.905 1.00 94.06 201 ASP A CA 1
ATOM 1609 C C . ASP A 1 201 ? 10.646 -1.254 -39.947 1.00 94.06 201 ASP A C 1
ATOM 1611 O O . ASP A 1 201 ? 11.500 -2.149 -39.973 1.00 94.06 201 ASP A O 1
ATOM 1615 N N . LEU A 1 202 ? 10.678 -0.240 -39.079 1.00 94.88 202 LEU A N 1
ATOM 1616 C CA . LEU A 1 202 ? 11.717 -0.030 -38.076 1.00 94.88 202 LEU A CA 1
ATOM 1617 C C . LEU A 1 202 ? 11.143 -0.182 -36.672 1.00 94.88 202 LEU A C 1
ATOM 1619 O O . LEU A 1 202 ? 10.131 0.432 -36.333 1.00 94.88 202 LEU A O 1
ATOM 1623 N N . GLU A 1 203 ? 11.851 -0.919 -35.825 1.00 95.38 203 GLU A N 1
ATOM 1624 C CA . GLU A 1 203 ? 11.547 -0.999 -34.400 1.00 95.38 203 GLU A CA 1
ATOM 1625 C C . GLU A 1 203 ? 12.781 -0.672 -33.568 1.00 95.38 203 GLU A C 1
ATOM 1627 O O . GLU A 1 203 ? 13.892 -1.096 -33.889 1.00 95.38 203 GLU A O 1
ATOM 1632 N N . LEU A 1 204 ? 12.574 0.105 -32.507 1.00 95.06 204 LEU A N 1
ATOM 1633 C CA . LEU A 1 204 ? 13.595 0.475 -31.540 1.00 95.06 204 LEU A CA 1
ATOM 1634 C C . LEU A 1 204 ? 13.262 -0.216 -30.223 1.00 95.06 204 LEU A C 1
ATOM 1636 O O . LEU A 1 204 ? 12.132 -0.114 -29.751 1.00 95.06 204 LEU A O 1
ATOM 1640 N N . THR A 1 205 ? 14.235 -0.893 -29.632 1.00 94.56 205 THR A N 1
ATOM 1641 C CA . THR A 1 205 ? 14.039 -1.543 -28.334 1.00 94.56 205 THR A CA 1
ATOM 1642 C C . THR A 1 205 ? 14.084 -0.543 -27.182 1.00 94.56 205 THR A C 1
ATOM 1644 O O . THR A 1 205 ? 14.597 0.572 -27.323 1.00 94.56 205 THR A O 1
ATOM 1647 N N . ASP A 1 206 ? 13.700 -1.014 -25.997 1.00 93.50 206 ASP A N 1
ATOM 1648 C CA . ASP A 1 206 ? 14.066 -0.368 -24.738 1.00 93.50 206 ASP A CA 1
ATOM 1649 C C . ASP A 1 206 ? 15.590 -0.26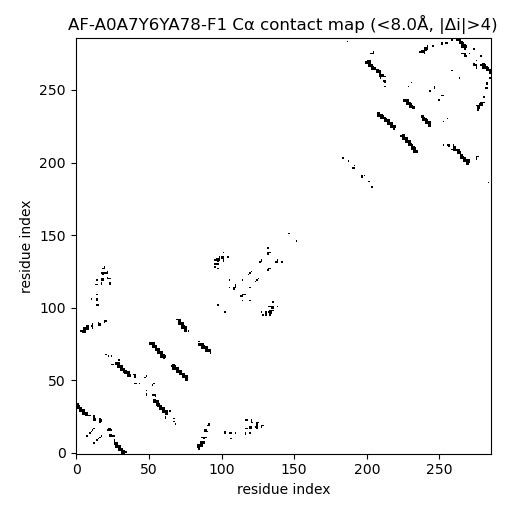3 -24.566 1.00 93.50 206 ASP A C 1
ATOM 1651 O O . ASP A 1 206 ? 16.380 -0.857 -25.316 1.00 93.50 206 ASP A O 1
ATOM 1655 N N . ALA A 1 207 ? 15.986 0.542 -23.582 1.00 94.25 207 ALA A N 1
ATOM 1656 C CA . ALA A 1 207 ? 17.373 0.826 -23.257 1.00 94.25 207 ALA A CA 1
ATOM 1657 C C . ALA A 1 207 ? 17.947 -0.217 -22.290 1.00 94.25 207 ALA A C 1
ATOM 1659 O O . ALA A 1 207 ? 17.459 -0.349 -21.167 1.00 94.25 207 ALA A O 1
ATOM 1660 N N . PHE A 1 208 ? 19.023 -0.885 -22.701 1.00 96.81 208 PHE A N 1
ATOM 1661 C CA . PHE A 1 208 ? 19.723 -1.902 -21.912 1.00 96.81 208 PHE A CA 1
ATOM 1662 C C . PHE A 1 208 ? 21.211 -1.586 -21.835 1.00 96.81 208 PHE A C 1
ATOM 1664 O O . PHE A 1 208 ? 21.767 -0.963 -22.737 1.00 96.81 208 PHE A O 1
ATOM 1671 N N . THR A 1 209 ? 21.862 -2.004 -20.761 1.00 97.81 209 THR A N 1
ATOM 1672 C CA . THR A 1 209 ? 23.279 -1.747 -20.519 1.00 97.81 209 THR A CA 1
ATOM 1673 C C . THR A 1 209 ? 24.119 -2.750 -21.298 1.00 97.81 209 THR A C 1
ATOM 1675 O O . THR A 1 209 ? 24.073 -3.949 -21.027 1.00 97.81 209 THR A O 1
ATOM 1678 N N . LEU A 1 210 ? 24.892 -2.270 -22.272 1.00 98.00 210 LEU A N 1
ATOM 1679 C CA . LEU A 1 210 ? 25.743 -3.121 -23.101 1.00 98.00 210 LEU A CA 1
ATOM 1680 C C . LEU A 1 210 ? 26.963 -3.581 -22.294 1.00 98.00 210 LEU A C 1
ATOM 1682 O O . LEU A 1 210 ? 27.792 -2.759 -21.913 1.00 98.00 210 LEU A O 1
ATOM 1686 N N . SER A 1 211 ? 27.086 -4.879 -22.034 1.00 97.75 211 SER A N 1
ATOM 1687 C CA . SER A 1 211 ? 28.177 -5.445 -21.231 1.00 97.75 211 SER A CA 1
ATOM 1688 C C . SER A 1 211 ? 29.377 -5.858 -22.080 1.00 97.75 211 SER A C 1
ATOM 1690 O O . SER A 1 211 ? 30.517 -5.686 -21.653 1.00 97.75 211 SER A O 1
ATOM 1692 N N . ALA A 1 212 ? 29.137 -6.366 -23.291 1.00 97.94 212 ALA A N 1
ATOM 1693 C CA . ALA A 1 212 ? 30.185 -6.789 -24.213 1.00 97.94 212 ALA A CA 1
ATOM 1694 C C . ALA A 1 212 ? 29.685 -6.886 -25.663 1.00 97.94 212 ALA A C 1
ATOM 1696 O O . ALA A 1 212 ? 28.483 -6.976 -25.932 1.00 97.94 212 ALA A O 1
ATOM 1697 N N . VAL A 1 213 ? 30.640 -6.881 -26.598 1.00 97.44 213 VAL A N 1
ATOM 1698 C CA . VAL A 1 213 ? 30.410 -7.035 -28.039 1.00 97.44 213 VAL A CA 1
ATOM 1699 C C . VAL A 1 213 ? 31.393 -8.058 -28.591 1.00 97.44 213 VAL A C 1
ATOM 1701 O O . VAL A 1 213 ? 32.601 -7.841 -28.537 1.00 97.44 213 VAL A O 1
ATOM 1704 N N . ASP A 1 214 ? 30.868 -9.137 -29.168 1.00 96.56 214 ASP A N 1
ATOM 1705 C CA . ASP A 1 214 ? 31.661 -10.250 -29.692 1.00 96.56 214 ASP A CA 1
ATOM 1706 C C . ASP A 1 214 ? 31.417 -10.469 -31.187 1.00 96.56 214 ASP A C 1
ATOM 1708 O O . ASP A 1 214 ? 30.359 -10.136 -31.726 1.00 96.56 214 ASP A O 1
ATOM 1712 N N . LYS A 1 215 ? 32.373 -11.129 -31.846 1.00 95.25 215 LYS A N 1
ATOM 1713 C CA . LYS A 1 215 ? 32.153 -11.782 -33.139 1.00 95.25 215 LYS A CA 1
ATOM 1714 C C . LYS A 1 215 ? 31.959 -13.275 -32.918 1.00 95.25 215 LYS A C 1
ATOM 1716 O O . LYS A 1 215 ? 32.816 -13.940 -32.340 1.00 95.25 215 LYS A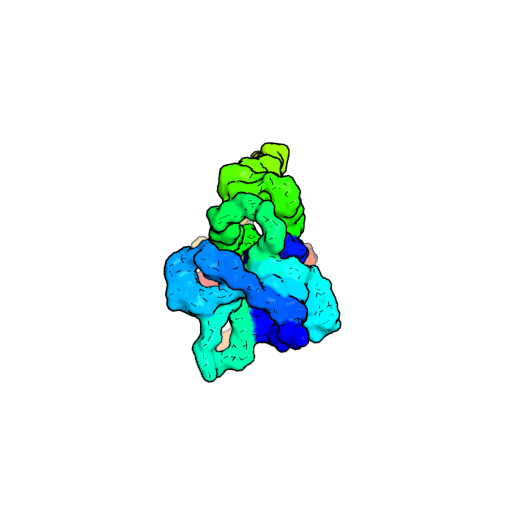 O 1
ATOM 1721 N N . ILE A 1 216 ? 30.833 -13.804 -33.376 1.00 95.00 216 ILE A N 1
ATOM 1722 C CA . ILE A 1 216 ? 30.480 -15.221 -33.257 1.00 95.00 216 ILE A CA 1
ATOM 1723 C C . ILE A 1 216 ? 30.160 -15.808 -34.630 1.00 95.00 216 ILE A C 1
ATOM 1725 O O . ILE A 1 216 ? 29.952 -15.084 -35.597 1.00 95.00 216 ILE A O 1
ATOM 1729 N N . PHE A 1 217 ? 30.058 -17.133 -34.713 1.00 93.81 217 PHE A N 1
ATOM 1730 C CA . PHE A 1 217 ? 29.543 -17.808 -35.902 1.00 93.81 217 PHE A CA 1
ATOM 1731 C C . PHE A 1 217 ? 28.223 -18.490 -35.578 1.00 93.81 217 PHE A C 1
ATOM 1733 O O . PHE A 1 217 ? 28.144 -19.250 -34.613 1.00 93.81 217 PHE A O 1
ATOM 1740 N N . ARG A 1 218 ? 27.215 -18.292 -36.426 1.00 90.56 218 ARG A N 1
ATOM 1741 C CA . ARG A 1 218 ? 25.982 -19.085 -36.404 1.00 90.56 218 ARG A CA 1
ATOM 1742 C C . ARG A 1 218 ? 25.923 -20.005 -37.615 1.00 90.56 218 ARG A C 1
ATOM 1744 O O . ARG A 1 218 ? 26.361 -19.637 -38.704 1.00 90.56 218 ARG A O 1
ATOM 1751 N N . THR A 1 219 ? 25.332 -21.179 -37.444 1.00 89.38 219 THR A N 1
ATOM 1752 C CA . THR A 1 219 ? 25.076 -22.106 -38.551 1.00 89.38 219 THR A CA 1
ATOM 1753 C C . THR A 1 219 ? 23.668 -21.866 -39.087 1.00 89.38 219 THR A C 1
ATOM 1755 O O . THR A 1 219 ? 22.687 -21.893 -38.341 1.00 89.38 219 THR A O 1
ATOM 1758 N N . LYS A 1 220 ? 23.555 -21.584 -40.384 1.00 84.00 220 LYS A N 1
ATOM 1759 C CA . LYS A 1 220 ? 22.277 -21.480 -41.093 1.00 84.00 220 LYS A CA 1
ATOM 1760 C C . LYS A 1 220 ? 21.637 -22.865 -41.244 1.00 84.00 220 LYS A C 1
ATOM 1762 O O . LYS A 1 220 ? 22.294 -23.894 -41.134 1.00 84.00 220 LYS A O 1
ATOM 1767 N N . ARG A 1 221 ? 20.341 -22.899 -41.572 1.00 81.56 221 ARG A N 1
ATOM 1768 C CA . ARG A 1 221 ? 19.601 -24.157 -41.812 1.00 81.56 221 ARG A CA 1
ATOM 1769 C C . ARG A 1 221 ? 20.192 -25.017 -42.937 1.00 81.56 221 ARG A C 1
ATOM 1771 O O . ARG A 1 221 ? 19.987 -26.221 -42.932 1.00 81.56 221 ARG A O 1
ATOM 1778 N N . ASN A 1 222 ? 20.905 -24.408 -43.881 1.00 85.31 222 ASN A N 1
ATOM 1779 C CA . ASN A 1 222 ? 21.575 -25.088 -44.991 1.00 85.31 222 ASN A CA 1
ATOM 1780 C C . ASN A 1 222 ? 22.992 -25.595 -44.644 1.00 85.31 222 ASN A C 1
ATOM 1782 O O . ASN A 1 222 ? 23.662 -26.119 -45.523 1.00 85.31 222 ASN A O 1
ATOM 1786 N N . GLY A 1 223 ? 23.449 -25.442 -43.394 1.00 86.88 223 GLY A N 1
ATOM 1787 C CA . GLY A 1 223 ? 24.776 -25.874 -42.941 1.00 86.88 223 GLY A CA 1
ATOM 1788 C C . GLY A 1 223 ? 25.875 -24.813 -43.056 1.00 86.88 223 GLY A C 1
ATOM 1789 O O . GLY A 1 223 ? 26.946 -24.995 -42.480 1.00 86.88 223 GLY A O 1
ATOM 1790 N N . ASP A 1 224 ? 25.612 -23.682 -43.717 1.00 89.50 224 ASP A N 1
ATOM 1791 C CA . ASP A 1 224 ? 26.609 -22.620 -43.877 1.00 89.50 224 ASP A CA 1
ATOM 1792 C C . ASP A 1 224 ? 26.881 -21.900 -42.556 1.00 89.50 224 ASP A C 1
ATOM 1794 O O . ASP A 1 224 ? 25.956 -21.531 -41.823 1.00 89.50 224 ASP A O 1
ATOM 1798 N N . ARG A 1 225 ? 28.156 -21.621 -42.278 1.00 92.56 225 ARG A N 1
ATOM 1799 C CA . ARG A 1 225 ? 28.558 -20.772 -41.152 1.00 92.56 225 ARG A CA 1
ATOM 1800 C C . ARG A 1 225 ? 28.563 -19.313 -41.585 1.00 92.56 225 ARG A C 1
ATOM 1802 O O . ARG A 1 225 ? 29.179 -18.962 -42.585 1.00 92.56 225 ARG A O 1
ATOM 1809 N N . VAL A 1 226 ? 27.900 -18.467 -40.805 1.00 91.44 226 VAL A N 1
ATOM 1810 C CA . VAL A 1 226 ? 27.875 -17.017 -41.004 1.00 91.44 226 VAL A CA 1
ATOM 1811 C C . VAL A 1 226 ? 28.436 -16.334 -39.776 1.00 91.44 226 VAL A C 1
ATOM 1813 O O . VAL A 1 226 ? 28.037 -16.643 -38.654 1.00 91.44 226 VAL A O 1
ATOM 1816 N N . GLU A 1 227 ? 29.384 -15.434 -40.010 1.00 94.50 227 GLU A N 1
ATOM 1817 C CA . GLU A 1 227 ? 29.926 -14.556 -38.983 1.00 94.50 227 GLU A CA 1
ATOM 1818 C C . GLU A 1 227 ? 28.883 -13.498 -38.604 1.00 94.50 227 GLU A C 1
ATOM 1820 O O . GLU A 1 227 ? 28.223 -12.909 -39.468 1.00 94.50 227 GLU A O 1
ATOM 1825 N N . CYS A 1 228 ? 28.730 -13.264 -37.307 1.00 95.19 228 CYS A N 1
ATOM 1826 C CA . CYS A 1 228 ? 27.769 -12.335 -36.738 1.00 95.19 228 CYS A CA 1
ATOM 1827 C C . CYS A 1 228 ? 28.427 -11.478 -35.659 1.00 95.19 228 CYS A C 1
ATOM 1829 O O . CYS A 1 228 ? 29.285 -11.949 -34.914 1.00 95.19 228 CYS A O 1
ATOM 1831 N N . VAL A 1 229 ? 27.946 -10.249 -35.521 1.00 96.69 229 VAL A N 1
ATOM 1832 C CA . VAL A 1 229 ? 28.166 -9.416 -34.340 1.00 96.69 229 VAL A CA 1
ATOM 1833 C C . VAL A 1 229 ? 27.136 -9.803 -33.284 1.00 96.69 229 VAL A C 1
ATOM 1835 O O . VAL A 1 229 ? 25.950 -9.918 -33.600 1.00 96.69 229 VAL A O 1
ATOM 1838 N N . ARG A 1 230 ? 27.578 -9.999 -32.042 1.00 97.88 230 ARG A N 1
ATOM 1839 C CA . ARG A 1 230 ? 26.739 -10.284 -30.875 1.00 97.88 230 ARG A CA 1
ATOM 1840 C C . ARG A 1 230 ? 26.867 -9.164 -29.852 1.00 97.88 230 ARG A C 1
ATOM 1842 O O . ARG A 1 230 ? 27.976 -8.829 -29.454 1.00 97.88 230 ARG A O 1
ATOM 1849 N N . LEU A 1 231 ? 25.733 -8.643 -29.402 1.00 98.25 231 LEU A N 1
ATOM 1850 C CA . LEU A 1 231 ? 25.616 -7.713 -28.283 1.00 98.25 231 LEU A CA 1
ATOM 1851 C C . LEU A 1 231 ? 25.137 -8.477 -27.052 1.00 98.25 231 LEU A C 1
ATOM 1853 O O . LEU A 1 231 ? 24.125 -9.178 -27.129 1.00 98.25 231 LEU A O 1
ATOM 1857 N N . ILE A 1 232 ? 25.852 -8.319 -25.943 1.00 97.88 232 ILE A N 1
ATOM 1858 C CA . ILE A 1 232 ? 25.537 -8.929 -24.649 1.00 97.88 232 ILE A CA 1
ATOM 1859 C C . ILE A 1 232 ? 25.142 -7.814 -23.695 1.00 97.88 232 ILE A C 1
ATOM 1861 O O . ILE A 1 232 ? 25.780 -6.760 -23.670 1.00 97.88 232 ILE A O 1
ATOM 1865 N N . PHE A 1 233 ? 24.101 -8.046 -22.909 1.00 98.00 233 PHE A N 1
ATOM 1866 C CA . PHE A 1 233 ? 23.573 -7.063 -21.971 1.00 98.00 233 PHE A CA 1
ATOM 1867 C C . PHE A 1 233 ? 23.846 -7.480 -20.528 1.00 98.00 233 PHE A C 1
ATOM 1869 O O . PHE A 1 233 ? 24.044 -8.659 -20.237 1.00 98.00 233 PHE A O 1
ATOM 1876 N N . SER A 1 234 ? 23.921 -6.502 -19.630 1.00 97.19 234 SER A N 1
ATOM 1877 C CA . SER A 1 234 ? 24.071 -6.757 -18.191 1.00 97.19 234 SER A CA 1
ATOM 1878 C C . SER A 1 234 ? 22.755 -7.220 -17.563 1.00 97.19 234 SER A C 1
ATOM 1880 O O . SER A 1 234 ? 22.755 -7.970 -16.590 1.00 97.19 234 SER A O 1
ATOM 1882 N N . GLU A 1 235 ? 21.627 -6.751 -18.096 1.00 97.19 235 GLU A N 1
ATOM 1883 C CA . GLU A 1 235 ? 20.293 -7.180 -17.693 1.00 97.19 235 GLU A CA 1
ATOM 1884 C C . GLU A 1 235 ? 19.992 -8.610 -18.178 1.00 97.19 235 GLU A C 1
ATOM 1886 O O . GLU A 1 235 ? 20.564 -9.084 -19.157 1.00 97.19 235 GLU A O 1
ATOM 1891 N N . SER A 1 236 ? 19.045 -9.294 -17.521 1.00 95.69 236 SER A N 1
ATOM 1892 C CA . SER A 1 236 ? 18.595 -10.648 -17.895 1.00 95.69 236 SER A CA 1
ATOM 1893 C C . SER A 1 236 ? 17.713 -10.626 -19.154 1.00 95.69 236 SER A C 1
ATOM 1895 O O . SER A 1 236 ? 16.511 -10.894 -19.111 1.00 95.69 236 SER A O 1
ATOM 1897 N N . VAL A 1 237 ? 18.308 -10.245 -20.284 1.00 94.38 237 VAL A N 1
ATOM 1898 C CA . VAL A 1 237 ? 17.678 -10.195 -21.606 1.00 94.38 237 VAL A CA 1
ATOM 1899 C C . VAL A 1 237 ? 18.513 -10.969 -22.627 1.00 94.38 237 VAL A C 1
ATOM 1901 O O . VAL A 1 237 ? 19.719 -11.118 -22.442 1.00 94.38 237 VAL A O 1
ATOM 1904 N N . PRO A 1 238 ? 17.902 -11.493 -23.705 1.00 96.06 238 PRO A N 1
ATOM 1905 C CA . PRO A 1 238 ? 18.643 -12.239 -24.711 1.00 96.06 238 PRO A CA 1
ATOM 1906 C C . PRO A 1 238 ? 19.691 -11.381 -25.426 1.00 96.06 238 PRO A C 1
ATOM 1908 O O . PRO A 1 238 ? 19.455 -10.207 -25.723 1.00 96.06 238 PRO A O 1
ATOM 1911 N N . ASP A 1 239 ? 20.806 -12.017 -25.783 1.00 96.56 239 ASP A N 1
ATOM 1912 C CA . ASP A 1 239 ? 21.800 -11.444 -26.685 1.00 96.56 239 ASP A CA 1
ATOM 1913 C C . ASP A 1 239 ? 21.162 -11.064 -28.027 1.00 96.56 239 ASP A C 1
ATOM 1915 O O . ASP A 1 239 ? 20.279 -11.760 -28.548 1.00 96.56 239 ASP A O 1
ATOM 1919 N N . ARG A 1 240 ? 21.666 -9.988 -28.632 1.00 96.69 240 ARG A N 1
ATOM 1920 C CA . ARG A 1 240 ? 21.226 -9.548 -29.961 1.00 96.69 240 ARG A CA 1
ATOM 1921 C C . ARG A 1 240 ? 22.297 -9.839 -30.985 1.00 96.69 240 ARG A C 1
ATOM 1923 O O . ARG A 1 240 ? 23.468 -9.562 -30.753 1.00 96.69 240 ARG A O 1
ATOM 1930 N N . ILE A 1 241 ? 21.892 -10.379 -32.127 1.00 96.56 241 ILE A N 1
ATOM 1931 C CA . ILE A 1 241 ? 22.804 -10.785 -33.192 1.00 96.56 241 ILE A CA 1
ATOM 1932 C C . ILE A 1 241 ? 22.508 -10.070 -34.511 1.00 96.56 241 ILE A C 1
ATOM 1934 O O . ILE A 1 241 ? 21.359 -9.786 -34.845 1.00 96.56 241 ILE A O 1
ATOM 1938 N N . MET A 1 242 ? 23.562 -9.806 -35.276 1.00 95.62 242 MET A N 1
ATOM 1939 C CA . MET A 1 242 ? 23.495 -9.236 -36.619 1.00 95.62 242 MET A CA 1
ATOM 1940 C C . MET A 1 242 ? 24.524 -9.930 -37.510 1.00 95.62 242 MET A C 1
ATOM 1942 O O . MET A 1 242 ? 25.681 -10.060 -37.126 1.00 95.62 242 MET A O 1
ATOM 1946 N N . ASP A 1 243 ? 24.131 -10.364 -38.706 1.00 93.25 243 ASP A N 1
ATOM 1947 C CA . ASP A 1 243 ? 25.070 -10.952 -39.669 1.00 93.25 243 ASP A CA 1
ATOM 1948 C C . ASP A 1 243 ? 26.071 -9.899 -40.175 1.00 93.25 243 ASP A C 1
ATOM 1950 O O . ASP A 1 243 ? 25.666 -8.809 -40.580 1.00 93.25 243 ASP A O 1
ATOM 1954 N N . VAL A 1 244 ? 27.362 -10.247 -40.248 1.00 90.31 244 VAL A N 1
ATOM 1955 C CA . VAL A 1 244 ? 28.438 -9.347 -40.728 1.00 90.31 244 VAL A CA 1
ATOM 1956 C C . VAL A 1 244 ? 28.222 -8.890 -42.175 1.00 90.31 244 VAL A C 1
ATOM 1958 O O . VAL A 1 244 ? 28.703 -7.835 -42.571 1.00 90.31 244 VAL A O 1
ATOM 1961 N N . GLY A 1 245 ? 27.409 -9.605 -42.961 1.00 86.69 245 GLY A N 1
ATOM 1962 C CA . GLY A 1 245 ? 26.991 -9.147 -44.292 1.00 86.69 245 GLY A CA 1
ATOM 1963 C C . GLY A 1 245 ? 26.290 -7.779 -44.296 1.00 86.69 245 GLY A C 1
ATOM 1964 O O . GLY A 1 245 ? 26.234 -7.137 -45.344 1.00 86.69 245 GLY A O 1
ATOM 1965 N N . PHE A 1 246 ? 25.791 -7.329 -43.140 1.00 86.50 246 PHE A N 1
ATOM 1966 C CA . PHE A 1 246 ? 25.182 -6.015 -42.929 1.00 86.50 246 PHE A CA 1
ATOM 1967 C C . PHE A 1 246 ? 26.120 -4.982 -42.286 1.00 86.50 246 PHE A C 1
ATOM 1969 O O . PHE A 1 246 ? 25.725 -3.832 -42.129 1.00 86.50 246 PHE A O 1
ATOM 1976 N N . ASP A 1 247 ? 27.354 -5.375 -41.966 1.00 89.81 247 ASP A N 1
ATOM 1977 C CA . ASP A 1 247 ? 28.419 -4.538 -41.410 1.00 89.81 247 ASP A CA 1
ATOM 1978 C C . ASP A 1 247 ? 29.734 -4.781 -42.165 1.00 89.81 247 ASP A C 1
ATOM 1980 O O . ASP A 1 247 ? 30.761 -5.142 -41.593 1.00 89.81 247 ASP A O 1
ATOM 1984 N N . GLN A 1 248 ? 29.692 -4.633 -43.492 1.00 84.38 248 GLN A N 1
ATOM 1985 C CA . GLN A 1 248 ? 30.819 -4.980 -44.372 1.00 84.38 248 GLN A CA 1
ATOM 1986 C C . GLN A 1 248 ? 32.091 -4.180 -44.055 1.00 84.38 248 GLN A C 1
ATOM 1988 O O . GLN A 1 248 ? 33.195 -4.691 -44.230 1.00 84.38 248 GLN A O 1
ATOM 1993 N N . ASN A 1 249 ? 31.930 -2.956 -43.547 1.00 88.38 249 ASN A N 1
ATOM 1994 C CA . ASN A 1 249 ? 33.031 -2.064 -43.187 1.00 88.38 249 ASN A CA 1
ATOM 1995 C C . ASN A 1 249 ? 33.422 -2.159 -41.698 1.00 88.38 249 ASN A C 1
ATOM 1997 O O . ASN A 1 249 ? 34.382 -1.515 -41.284 1.00 88.38 249 ASN A O 1
ATOM 2001 N N . GLY A 1 250 ? 32.697 -2.937 -40.882 1.00 90.12 250 GLY A N 1
ATOM 2002 C CA . GLY A 1 250 ? 32.946 -3.064 -39.439 1.00 90.12 250 GLY A CA 1
ATOM 2003 C C . GLY A 1 250 ? 32.597 -1.818 -38.611 1.00 90.12 250 GLY A C 1
ATOM 2004 O O . GLY A 1 250 ? 33.034 -1.696 -37.461 1.00 90.12 250 GLY A O 1
ATOM 2005 N N . GLU A 1 251 ? 31.855 -0.871 -39.183 1.00 93.25 251 GLU A N 1
ATOM 2006 C CA . GLU A 1 251 ? 31.472 0.383 -38.530 1.00 93.25 251 GLU A CA 1
ATOM 2007 C C . GLU A 1 251 ? 30.505 0.134 -37.373 1.00 93.25 251 GLU A C 1
ATOM 2009 O O . GLU A 1 251 ? 30.652 0.740 -36.311 1.00 93.25 251 GLU A O 1
ATOM 2014 N N . ILE A 1 252 ? 29.550 -0.785 -37.541 1.00 93.81 252 ILE A N 1
ATOM 2015 C CA . ILE A 1 252 ? 28.546 -1.090 -36.515 1.00 93.81 252 ILE A CA 1
ATOM 2016 C C . ILE A 1 252 ? 29.205 -1.828 -35.350 1.00 93.81 252 ILE A C 1
ATOM 2018 O O . ILE A 1 252 ? 28.947 -1.487 -34.196 1.00 93.81 252 ILE A O 1
ATOM 2022 N N . PHE A 1 253 ? 30.098 -2.783 -35.627 1.00 96.12 253 PHE A N 1
ATOM 2023 C CA . PHE A 1 253 ? 30.909 -3.431 -34.597 1.00 96.12 253 PHE A CA 1
ATOM 2024 C C . PHE A 1 253 ? 31.730 -2.401 -33.810 1.00 96.12 253 PHE A C 1
ATOM 2026 O O . PHE A 1 253 ? 31.647 -2.362 -32.586 1.00 96.12 253 PHE A O 1
ATOM 2033 N N . SER A 1 254 ? 32.458 -1.519 -34.502 1.00 96.81 254 SER A N 1
ATOM 2034 C CA . SER A 1 254 ? 33.299 -0.496 -33.861 1.00 96.81 254 SER A CA 1
ATOM 2035 C C . SER A 1 254 ? 32.477 0.480 -33.015 1.00 96.81 254 SER A C 1
ATOM 2037 O O . SER A 1 254 ? 32.851 0.804 -31.887 1.00 96.81 254 SER A O 1
ATOM 2039 N N . LYS A 1 255 ? 31.318 0.906 -33.532 1.00 96.19 255 LYS A N 1
ATOM 2040 C CA . LYS A 1 255 ? 30.351 1.741 -32.814 1.00 96.19 255 LYS A CA 1
ATOM 2041 C C . LYS A 1 255 ? 29.839 1.039 -31.558 1.00 96.19 255 LYS A C 1
ATOM 2043 O O . LYS A 1 255 ? 29.842 1.644 -30.492 1.00 96.19 255 LYS A O 1
ATOM 2048 N N . ALA A 1 256 ? 29.438 -0.227 -31.664 1.00 96.88 256 ALA A N 1
ATOM 2049 C CA . ALA A 1 256 ? 28.956 -1.015 -30.535 1.00 96.88 256 ALA A CA 1
ATOM 2050 C C . ALA A 1 256 ? 30.038 -1.189 -29.461 1.00 96.88 256 ALA A C 1
ATOM 2052 O O . ALA A 1 256 ? 29.767 -0.982 -28.281 1.00 96.88 256 ALA A O 1
ATOM 2053 N N . SER A 1 257 ? 31.273 -1.509 -29.858 1.00 97.56 257 SER A N 1
ATOM 2054 C CA . SER A 1 257 ? 32.403 -1.642 -28.933 1.00 97.56 257 SER A CA 1
ATOM 2055 C C . SER A 1 257 ? 32.678 -0.347 -28.165 1.00 97.56 257 SER A C 1
ATOM 2057 O O . SER A 1 257 ? 32.987 -0.400 -26.978 1.00 97.56 257 SER A O 1
ATOM 2059 N N . GLY A 1 258 ? 32.509 0.816 -28.804 1.00 97.50 258 GLY A N 1
ATOM 2060 C CA . GLY A 1 258 ? 32.635 2.123 -28.150 1.00 97.50 258 GLY A CA 1
ATOM 2061 C C . GLY A 1 258 ? 31.508 2.470 -27.167 1.00 97.50 258 GLY A C 1
ATOM 2062 O O . GLY A 1 258 ? 31.641 3.433 -26.417 1.00 97.50 258 GLY A O 1
ATOM 2063 N N . LEU A 1 259 ? 30.411 1.706 -27.155 1.00 97.69 259 LEU A N 1
ATOM 2064 C CA . LEU A 1 259 ? 29.254 1.915 -26.275 1.00 97.69 259 LEU A CA 1
ATOM 2065 C C . LEU A 1 259 ? 29.196 0.919 -25.104 1.00 97.69 259 LEU A C 1
ATOM 2067 O O . LEU A 1 259 ? 28.234 0.936 -24.335 1.00 97.69 259 LEU A O 1
ATOM 2071 N N . VAL A 1 260 ? 30.197 0.047 -24.957 1.00 97.94 260 VAL A N 1
ATOM 2072 C CA . VAL A 1 260 ? 30.271 -0.896 -23.834 1.00 97.94 260 VAL A CA 1
ATOM 2073 C C . VAL A 1 260 ? 30.293 -0.130 -22.505 1.00 97.94 260 VAL A C 1
ATOM 2075 O O . VAL A 1 260 ? 31.047 0.823 -22.330 1.00 97.94 260 VAL A O 1
ATOM 2078 N N . GLY A 1 261 ? 29.440 -0.546 -21.569 1.00 97.00 261 GLY A N 1
ATOM 2079 C CA . GLY A 1 261 ? 29.210 0.100 -20.276 1.00 97.00 261 GLY A CA 1
ATOM 2080 C C . GLY A 1 261 ? 28.092 1.149 -20.273 1.00 97.00 261 GLY A C 1
ATOM 2081 O O . GLY A 1 261 ? 27.704 1.607 -19.200 1.00 97.00 261 GLY A O 1
ATOM 2082 N N . LEU A 1 262 ? 27.545 1.520 -21.436 1.00 97.69 262 LEU A N 1
ATOM 2083 C CA . LEU A 1 262 ? 26.456 2.493 -21.550 1.00 97.69 262 LEU A CA 1
ATOM 2084 C C . LEU A 1 262 ? 25.103 1.814 -21.779 1.00 97.69 262 LEU A C 1
ATOM 2086 O O . LEU A 1 262 ? 25.017 0.687 -22.272 1.00 97.69 262 LEU A O 1
ATOM 2090 N N . LYS A 1 263 ? 24.025 2.542 -21.465 1.00 97.38 263 LYS A N 1
ATOM 2091 C CA . LYS A 1 263 ? 22.682 2.169 -21.912 1.00 97.38 263 LYS A CA 1
ATOM 2092 C C . LYS A 1 263 ? 22.543 2.446 -23.402 1.00 97.38 263 LYS A C 1
ATOM 2094 O O . LYS A 1 263 ? 22.807 3.555 -23.866 1.00 97.38 263 LYS A O 1
ATOM 2099 N N . VAL A 1 264 ? 22.098 1.436 -24.135 1.00 97.12 264 VAL A N 1
ATOM 2100 C CA . VAL A 1 264 ? 21.921 1.484 -25.581 1.00 97.12 264 VAL A CA 1
ATOM 2101 C C . VAL A 1 264 ? 20.544 0.978 -25.980 1.00 97.12 264 VAL A C 1
ATOM 2103 O O . VAL A 1 264 ? 19.955 0.119 -25.322 1.00 97.12 264 VAL A O 1
ATOM 2106 N N . LYS A 1 265 ? 20.046 1.491 -27.099 1.00 96.50 265 LYS A N 1
ATOM 2107 C CA . LYS A 1 265 ? 18.888 0.960 -27.819 1.00 96.50 265 LYS A CA 1
ATOM 2108 C C . LYS A 1 265 ? 19.377 0.342 -29.120 1.00 96.50 265 LYS A C 1
ATOM 2110 O O . LYS A 1 265 ? 20.319 0.853 -29.727 1.00 96.50 265 LYS A O 1
ATOM 2115 N N . THR A 1 266 ? 18.736 -0.726 -29.579 1.00 96.94 266 THR A N 1
ATOM 2116 C CA . THR A 1 266 ? 19.034 -1.275 -30.906 1.00 96.94 266 THR A CA 1
ATOM 2117 C C . THR A 1 266 ? 17.863 -1.082 -31.841 1.00 96.94 266 THR A C 1
ATOM 2119 O O . THR A 1 266 ? 16.706 -1.160 -31.427 1.00 96.94 266 THR A O 1
ATOM 2122 N N . VAL A 1 267 ? 18.176 -0.858 -33.110 1.00 96.75 267 VAL A N 1
ATOM 2123 C CA . VAL A 1 267 ? 17.187 -0.801 -34.182 1.00 96.75 267 VAL A CA 1
ATOM 2124 C C . VAL A 1 267 ? 17.123 -2.151 -34.868 1.00 96.75 267 VAL A C 1
ATOM 2126 O O . VAL A 1 267 ? 18.159 -2.764 -35.114 1.00 96.75 267 VAL A O 1
ATOM 2129 N N . THR A 1 268 ? 15.922 -2.588 -35.226 1.00 96.06 268 THR A N 1
ATOM 2130 C CA . THR A 1 268 ? 15.693 -3.760 -36.075 1.00 96.06 268 THR A CA 1
ATOM 2131 C C . THR A 1 268 ? 14.900 -3.360 -37.306 1.00 96.06 268 THR A C 1
ATOM 2133 O O . THR A 1 268 ? 13.941 -2.597 -37.203 1.00 96.06 268 THR A O 1
ATOM 2136 N N . TRP A 1 269 ? 15.308 -3.868 -38.468 1.00 94.56 269 TRP A N 1
ATOM 2137 C CA . TRP A 1 269 ? 14.559 -3.720 -39.714 1.00 94.56 269 TRP A CA 1
ATOM 2138 C C . TRP A 1 269 ? 13.701 -4.967 -39.937 1.00 94.56 269 TRP A C 1
ATOM 2140 O O . TRP A 1 269 ? 14.143 -6.075 -39.623 1.00 94.56 269 TRP A O 1
ATOM 2150 N N . LYS A 1 270 ? 12.487 -4.802 -40.476 1.00 93.56 270 LYS A N 1
ATOM 2151 C CA . LYS A 1 270 ? 11.495 -5.884 -40.644 1.00 93.56 270 LYS A CA 1
ATOM 2152 C C . LYS A 1 270 ? 11.254 -6.655 -39.329 1.00 93.56 270 LYS A C 1
ATOM 2154 O O . LYS A 1 270 ? 11.426 -7.878 -39.313 1.00 93.56 270 LYS A O 1
ATOM 2159 N N . PRO A 1 271 ? 10.825 -5.992 -38.238 1.00 93.81 271 PRO A N 1
ATOM 2160 C CA . PRO A 1 271 ? 10.613 -6.616 -36.925 1.00 93.81 271 PRO A CA 1
ATOM 2161 C C . PRO A 1 271 ? 9.704 -7.857 -36.960 1.00 93.81 271 PRO A C 1
ATOM 2163 O O . PRO A 1 271 ? 9.938 -8.833 -36.250 1.00 93.81 271 PRO A O 1
ATOM 2166 N N . HIS A 1 272 ? 8.721 -7.878 -37.864 1.00 92.50 272 HIS A N 1
ATOM 2167 C CA . HIS A 1 272 ? 7.844 -9.030 -38.105 1.00 92.50 272 HIS A CA 1
ATOM 2168 C C . HIS A 1 272 ? 8.591 -10.295 -38.574 1.00 92.50 272 HIS A C 1
ATOM 2170 O O . HIS A 1 272 ? 8.141 -11.412 -38.333 1.00 92.50 272 HIS A O 1
ATOM 2176 N N . SER A 1 273 ? 9.721 -10.132 -39.270 1.00 91.94 273 SER A N 1
ATOM 2177 C CA . SER A 1 273 ? 10.584 -11.228 -39.744 1.00 91.94 273 SER A CA 1
ATOM 2178 C C . SER A 1 273 ? 11.791 -11.462 -38.833 1.00 91.94 273 SER A C 1
ATOM 2180 O O . SER A 1 273 ? 12.270 -12.590 -38.713 1.00 91.94 273 SER A O 1
ATOM 2182 N N . PHE A 1 274 ? 12.275 -10.405 -38.182 1.00 92.12 274 PHE A N 1
ATOM 2183 C CA . PHE A 1 274 ? 13.433 -10.422 -37.299 1.00 92.12 274 PHE A CA 1
ATOM 2184 C C . PHE A 1 274 ? 13.037 -9.869 -35.935 1.00 92.12 274 PHE A C 1
ATOM 2186 O O . PHE A 1 274 ? 12.927 -8.665 -35.758 1.00 92.12 274 PHE A O 1
ATOM 2193 N N . ALA A 1 275 ? 12.838 -10.756 -34.959 1.00 94.81 275 ALA A N 1
ATOM 2194 C CA . ALA A 1 275 ? 12.422 -10.354 -33.619 1.00 94.81 275 ALA A CA 1
ATOM 2195 C C . ALA A 1 275 ? 13.432 -9.361 -32.984 1.00 94.81 275 ALA A C 1
ATOM 2197 O O . ALA A 1 275 ? 14.589 -9.752 -32.788 1.00 94.81 275 ALA A O 1
ATOM 2198 N N . PRO A 1 276 ? 13.017 -8.141 -32.589 1.00 94.56 276 PRO A N 1
ATOM 2199 C CA . PRO A 1 276 ? 13.919 -7.088 -32.088 1.00 94.56 276 PRO A CA 1
ATOM 2200 C C . PRO A 1 276 ? 14.691 -7.423 -30.810 1.00 94.56 276 PRO A C 1
ATOM 2202 O O . PRO A 1 276 ? 15.751 -6.868 -30.540 1.00 94.56 276 PRO A O 1
ATOM 2205 N N . MET A 1 277 ? 14.182 -8.370 -30.020 1.00 94.56 277 MET A N 1
ATOM 2206 C CA . MET A 1 277 ? 14.868 -8.870 -28.824 1.00 94.56 277 MET A CA 1
ATOM 2207 C C . MET A 1 277 ? 15.961 -9.902 -29.128 1.00 94.56 277 MET A C 1
ATOM 2209 O O . MET A 1 277 ? 16.614 -10.375 -28.209 1.00 94.56 277 MET A O 1
ATOM 2213 N N . ARG A 1 278 ? 16.147 -10.291 -30.394 1.00 94.25 278 ARG A N 1
ATOM 2214 C CA . ARG A 1 278 ? 17.161 -11.273 -30.820 1.00 94.25 278 ARG A CA 1
ATOM 2215 C C . ARG A 1 278 ? 18.014 -10.780 -31.976 1.00 94.25 278 ARG A C 1
ATOM 2217 O O . ARG A 1 278 ? 19.157 -11.200 -32.102 1.00 94.25 278 ARG A O 1
ATOM 2224 N N . TRP A 1 279 ? 17.466 -9.924 -32.824 1.00 95.69 279 TRP A N 1
ATOM 2225 C CA . TRP A 1 279 ? 18.148 -9.378 -33.986 1.00 95.69 279 TRP A CA 1
ATOM 2226 C C . TRP A 1 279 ? 18.328 -7.883 -33.827 1.00 95.69 279 TRP A C 1
ATOM 2228 O O . TRP A 1 279 ? 17.536 -7.226 -33.160 1.00 95.69 279 TRP A O 1
ATOM 2238 N N . PHE A 1 280 ? 19.365 -7.350 -34.457 1.00 96.56 280 PHE A N 1
ATOM 2239 C CA . PHE A 1 280 ? 19.517 -5.914 -34.603 1.00 96.56 280 PHE A CA 1
ATOM 2240 C C . PHE A 1 280 ? 20.162 -5.569 -35.941 1.00 96.56 280 PHE A C 1
ATOM 2242 O O . PHE A 1 280 ? 20.681 -6.429 -36.656 1.00 96.56 280 PHE A O 1
ATOM 2249 N N . ARG A 1 281 ? 20.097 -4.285 -36.274 1.00 94.50 281 ARG A N 1
ATOM 2250 C CA . ARG A 1 281 ? 20.660 -3.684 -37.476 1.00 94.50 281 ARG A CA 1
ATOM 2251 C C . ARG A 1 281 ? 21.617 -2.541 -37.175 1.00 94.50 281 ARG A C 1
ATOM 2253 O O . ARG A 1 281 ? 22.536 -2.306 -37.946 1.00 94.50 281 ARG A O 1
ATOM 2260 N N . ASP A 1 282 ? 21.405 -1.847 -36.064 1.00 95.44 282 ASP A N 1
ATOM 2261 C CA . ASP A 1 282 ? 22.354 -0.893 -35.495 1.00 95.44 282 ASP A CA 1
ATOM 2262 C C . ASP A 1 282 ? 22.068 -0.704 -33.996 1.00 95.44 282 ASP A C 1
ATOM 2264 O O . ASP A 1 282 ? 21.047 -1.165 -33.474 1.00 95.44 282 ASP A O 1
ATOM 2268 N N . VAL A 1 283 ? 22.975 -0.021 -33.310 1.00 96.56 283 VAL A N 1
ATOM 2269 C CA . VAL A 1 283 ? 22.962 0.290 -31.884 1.00 96.56 283 VAL A CA 1
ATOM 2270 C C . VAL A 1 283 ? 23.193 1.784 -31.664 1.00 96.56 283 VAL A C 1
ATOM 2272 O O . VAL A 1 283 ? 24.027 2.393 -32.325 1.00 96.56 283 VAL A O 1
ATOM 2275 N N . TYR A 1 284 ? 22.466 2.401 -30.740 1.00 96.50 284 TYR A N 1
ATOM 2276 C CA . TYR A 1 284 ? 22.555 3.829 -30.429 1.00 96.50 284 TYR A CA 1
ATOM 2277 C C . TYR A 1 284 ? 22.584 4.048 -28.914 1.00 96.50 284 TYR A C 1
ATOM 2279 O O . TYR A 1 284 ? 21.978 3.254 -28.194 1.00 96.50 284 TYR A O 1
ATOM 2287 N N . PRO A 1 285 ? 23.237 5.114 -28.415 1.00 94.06 285 PRO A N 1
ATOM 2288 C CA . PRO A 1 285 ? 23.111 5.501 -27.012 1.00 94.06 285 PRO A CA 1
ATOM 2289 C C . PRO A 1 285 ? 21.647 5.830 -26.679 1.00 94.06 285 PRO A C 1
ATOM 2291 O O . PRO A 1 285 ? 20.926 6.375 -27.523 1.00 94.06 285 PRO A O 1
ATOM 2294 N N . ALA A 1 286 ? 21.216 5.436 -25.480 1.00 87.38 286 ALA A N 1
ATOM 2295 C CA . ALA A 1 286 ? 19.851 5.614 -24.985 1.00 87.38 286 ALA A CA 1
ATOM 2296 C C . ALA A 1 286 ? 19.587 7.001 -24.394 1.00 87.38 286 ALA A C 1
ATOM 2298 O O . ALA A 1 286 ? 20.516 7.574 -23.782 1.00 87.38 286 ALA A O 1
#

Radius of gyration: 38.94 Å; Cα contacts (8 Å, |Δi|>4): 476; chains: 1; bounding box: 71×52×97 Å

Solvent-accessible surface area (backbone atoms only — not comparable to full-atom values): 15437 Å² total; per-residue (Å²): 129,47,67,47,60,31,38,44,34,68,55,15,32,50,35,32,32,7,34,73,67,54,40,82,60,65,60,52,34,36,33,33,69,46,38,77,35,63,71,64,32,74,68,47,55,72,70,47,48,74,58,48,41,43,33,29,39,26,40,32,22,44,92,83,72,45,81,71,51,74,39,30,36,34,28,54,48,77,58,98,82,57,97,60,45,38,30,57,36,49,45,70,77,64,91,67,75,54,35,68,62,36,58,52,49,52,40,52,37,38,73,72,64,78,38,52,47,62,50,34,25,72,56,47,12,63,35,42,80,69,61,57,34,30,35,58,65,39,41,50,53,50,56,54,63,68,55,44,68,64,63,53,51,54,48,51,56,51,49,56,54,50,53,52,52,50,52,56,50,54,54,51,49,54,51,52,50,54,52,51,49,54,52,50,52,49,53,51,54,56,51,67,69,37,90,86,56,75,90,59,54,77,44,71,52,73,69,44,39,28,62,44,69,46,81,46,73,47,72,46,98,88,68,50,77,42,54,24,43,36,41,35,49,71,55,103,59,67,53,30,38,29,56,38,89,80,35,81,84,44,57,57,59,54,53,48,56,74,40,51,78,34,49,29,23,37,34,14,63,38,39,94,84,32,51,60,67,44,28,40,73,45,74,43,81,98

Nearest PDB structures (foldseek):
  7zi4-assembly1_D  TM=4.124E-01  e=2.496E-01  Homo sapiens
  8p60-assembly1_SX0  TM=2.429E-01  e=2.102E-01  Spraguea lophii 42_110
  7r81-assembly1_Y2  TM=2.691E-01  e=7.848E-01  Neurospora crassa
  7qep-assembly1_D3  TM=2.715E-01  e=1.314E+00  Encephalitozoon cuniculi GB-M1

Secondary structure (DSSP, 8-state):
---EEEEEPHHIIIIIHHHHHS----SEEEEEEEEE-HHHHHTS-HHHHHTT-EEEEEEEE-TT--EEEEEEEEEPP--TT--SEEEEEEE-SS-----HHHHHHHHHHHHTTSS-HHHIIIIIHHHHHTTSSSSHHHHHHHHHHHS-HHHHHHHHHHHHHHHHHHHHHHHHHHHHHHHHHHHHHHHHHHHHTSTT--S--EEEPPPEEEEEEEEEEEE-TTS-EEEEEEEEESSS---EEEEGGG-TTSHHHHHHHTTTTSEEEEEEESTTTS-TTTB-SEEEE-

pLDDT: mean 89.15, std 9.29, range [50.94, 98.25]

Sequence (286 aa):
MNTFKAKLTKHAQLDAIPLRYGVIAAPIITLEEAQRDDISTERQKPAEISAGNTHYLADAYDEGDNFLFRGRFVLKAINSAEADYIVITVLAISQSHADRAVSEIVKAQRESGVWSSEFIRETLHPLYISDQIGDSTELFNKLVEMVSRSEIEDSLAALERLETIILEHEDRVRELELINHKYREKIFSLERNKPGYANEDLELTDAFTLSAVDKIFRTKRNGDRVECVRLIFSESVPDRIMDVGFDQNGEIFSKASGLVGLKVKTVTWKPHSFAPMRWFRDVYPA

Mean predicted aligned error: 14.53 Å